Protein AF-A0A1M4XDS1-F1 (afdb_monomer_lite)

Secondary structure (DSSP, 8-state):
---PPP-------------------------------------------S--EEEEEESBBSSTTPBPEEEEETTT--EEEESSBS-EEEEEE-S---HHHHHHHHHHHHHHHHHHHH--SEEEEEEEEEEEETTEEEEEEEEEETTTTEEEEEEEEEE--S-TTT-EEEEEEEES-BSSTT----EEEEGGGTEEEESSSBS-EEEEEEHHHHSPPP-

Sequence (219 aa):
MKKFNLYSTLILIVFSVITLSCSKENTEDLNETQNIKTESKNYIPPTISDADIEIGCEGGCDEEGKACILIISTTTQIGECRCAGSCSFYMRQMGKSNYKEIKEEALEDFTYLIRKEYGLDEVGVRKIVFKEENDTEAAFFEFYLPDVKQVQTMLWLKTNSQNKSLGGKKIYSCAGSCDDESKTCRERFYMREGRVECTCEGSCSLTVYEEEEITPPRP

Organism: NCBI:txid1155689

Structure (mmCIF, N/CA/C/O backbone):
data_AF-A0A1M4XDS1-F1
#
_entry.id   AF-A0A1M4XDS1-F1
#
loop_
_atom_site.group_PDB
_atom_site.id
_atom_site.type_symbol
_atom_site.label_atom_id
_atom_site.label_alt_id
_atom_site.label_comp_id
_atom_site.label_asym_id
_atom_site.label_entity_id
_atom_site.label_seq_id
_atom_site.pdbx_PDB_ins_code
_atom_site.Cartn_x
_atom_site.Cartn_y
_atom_site.Cartn_z
_atom_site.occupancy
_atom_site.B_iso_or_equiv
_atom_site.auth_seq_id
_atom_site.auth_comp_id
_atom_site.auth_asym_id
_atom_site.auth_atom_id
_atom_site.pdbx_PDB_model_num
ATOM 1 N N . MET A 1 1 ? 20.906 -66.041 -40.896 1.00 45.59 1 MET A N 1
ATOM 2 C CA . MET A 1 1 ? 20.534 -64.723 -41.467 1.00 45.59 1 MET A CA 1
ATOM 3 C C . MET A 1 1 ? 21.226 -63.635 -40.642 1.00 45.59 1 MET A C 1
ATOM 5 O O . MET A 1 1 ? 21.378 -63.867 -39.454 1.00 45.59 1 MET A O 1
ATOM 9 N N . LYS A 1 2 ? 21.728 -62.485 -41.126 1.00 39.97 2 LYS A N 1
ATOM 10 C CA . LYS A 1 2 ? 21.926 -61.935 -42.493 1.00 39.97 2 LYS A CA 1
ATOM 11 C C . LYS A 1 2 ? 20.670 -61.954 -43.394 1.00 39.97 2 LYS A C 1
ATOM 13 O O . LYS A 1 2 ? 20.282 -63.037 -43.806 1.00 39.97 2 LYS A O 1
ATOM 18 N N . LYS A 1 3 ? 20.025 -60.832 -43.749 1.00 43.41 3 LYS A N 1
ATOM 19 C CA . LYS A 1 3 ? 20.370 -59.397 -43.589 1.00 43.41 3 LYS A CA 1
ATOM 20 C C . LYS A 1 3 ? 19.134 -58.573 -43.175 1.00 43.41 3 LYS A C 1
ATOM 22 O O . LYS A 1 3 ? 18.035 -58.895 -43.609 1.00 43.41 3 LYS A O 1
ATOM 27 N N . PHE A 1 4 ? 19.334 -57.499 -42.406 1.00 44.16 4 PHE A N 1
ATOM 28 C CA . PHE A 1 4 ? 18.357 -56.407 -42.280 1.00 44.16 4 PHE A CA 1
ATOM 29 C C . PHE A 1 4 ? 18.422 -55.526 -43.537 1.00 44.16 4 PHE A C 1
ATOM 31 O O . PHE A 1 4 ? 19.522 -55.169 -43.959 1.00 44.16 4 PHE A O 1
ATOM 38 N N . ASN A 1 5 ? 17.272 -55.153 -44.103 1.00 47.34 5 ASN A N 1
ATOM 39 C CA . ASN A 1 5 ? 17.188 -54.136 -45.154 1.00 47.34 5 ASN A CA 1
ATOM 40 C C . ASN A 1 5 ? 16.744 -52.801 -44.546 1.00 47.34 5 ASN A C 1
ATOM 42 O O . ASN A 1 5 ? 15.624 -52.692 -44.052 1.00 47.34 5 ASN A O 1
ATOM 46 N N . LEU A 1 6 ? 17.610 -51.789 -44.627 1.00 46.50 6 LEU A N 1
ATOM 47 C CA . LEU A 1 6 ? 17.211 -50.390 -44.493 1.00 46.50 6 LEU A CA 1
ATOM 48 C C . LEU A 1 6 ? 16.543 -49.925 -45.795 1.00 46.50 6 LEU A C 1
ATOM 50 O O . LEU A 1 6 ? 17.156 -49.991 -46.855 1.00 46.50 6 LEU A O 1
ATOM 54 N N . TYR A 1 7 ? 15.348 -49.358 -45.671 1.00 50.53 7 TYR A N 1
ATOM 55 C CA . TYR A 1 7 ? 14.841 -48.274 -46.516 1.00 50.53 7 TYR A CA 1
ATOM 56 C C . TYR A 1 7 ? 14.344 -47.224 -45.506 1.00 50.53 7 TYR A C 1
ATOM 58 O O . TYR A 1 7 ? 13.470 -47.533 -44.707 1.00 50.53 7 TYR A O 1
ATOM 66 N N . SER A 1 8 ? 14.974 -46.064 -45.305 1.00 47.00 8 SER A N 1
ATOM 67 C CA . SER A 1 8 ? 15.414 -45.058 -46.281 1.00 47.00 8 SER A CA 1
ATOM 68 C C . SER A 1 8 ? 14.266 -44.540 -47.147 1.00 47.00 8 SER A C 1
ATOM 70 O O . SER A 1 8 ? 14.242 -44.781 -48.351 1.00 47.00 8 SER A O 1
ATOM 72 N N . THR A 1 9 ? 13.372 -43.763 -46.528 1.00 56.19 9 THR A N 1
ATOM 73 C CA . THR A 1 9 ? 12.537 -42.793 -47.247 1.00 56.19 9 THR A CA 1
ATOM 74 C C . THR A 1 9 ? 12.642 -41.436 -46.561 1.00 56.19 9 THR A C 1
ATOM 76 O O . THR A 1 9 ? 12.001 -41.159 -45.552 1.00 56.19 9 THR A O 1
ATOM 79 N N . LEU A 1 10 ? 13.513 -40.612 -47.132 1.00 47.94 10 LEU A N 1
ATOM 80 C CA . LEU A 1 10 ? 13.648 -39.185 -46.884 1.00 47.94 10 LEU A CA 1
ATOM 81 C C . LEU A 1 10 ? 12.338 -38.479 -47.289 1.00 47.94 10 LEU A C 1
ATOM 83 O O . LEU A 1 10 ? 11.919 -38.627 -48.435 1.00 47.94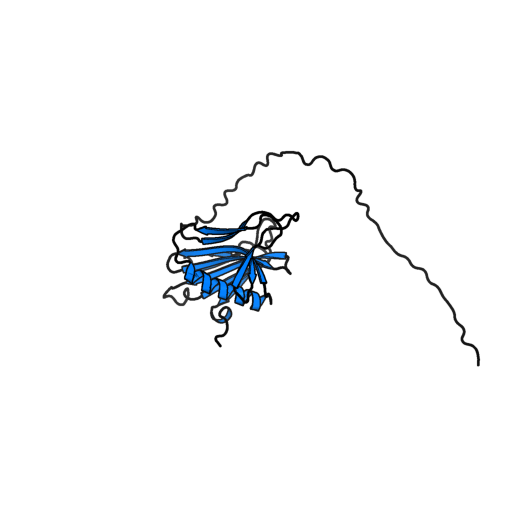 10 LEU A O 1
ATOM 87 N N . ILE A 1 11 ? 11.710 -37.697 -46.405 1.00 44.91 11 ILE A N 1
ATOM 88 C CA . ILE A 1 11 ? 10.654 -36.744 -46.793 1.00 44.91 11 ILE A CA 1
ATOM 89 C C . ILE A 1 11 ? 11.033 -35.355 -46.282 1.00 44.91 11 ILE A C 1
ATOM 91 O O . ILE A 1 11 ? 11.506 -35.196 -45.157 1.00 44.91 11 ILE A O 1
ATOM 95 N N . LEU A 1 12 ? 10.905 -34.376 -47.178 1.00 43.44 12 LEU A N 1
ATOM 96 C CA . LEU A 1 12 ? 11.471 -33.044 -47.031 1.00 43.44 12 LEU A CA 1
ATOM 97 C C . LEU A 1 12 ? 10.732 -32.159 -46.024 1.00 43.44 12 LEU A C 1
ATOM 99 O O . LEU A 1 12 ? 9.515 -32.196 -45.865 1.00 43.44 12 LEU A O 1
ATOM 103 N N . ILE A 1 13 ? 11.539 -31.273 -45.452 1.00 47.28 13 ILE A N 1
ATOM 104 C CA . ILE A 1 13 ? 11.179 -30.033 -44.774 1.00 47.28 13 ILE A CA 1
ATOM 105 C C . ILE A 1 13 ? 10.293 -29.146 -45.666 1.00 47.28 13 ILE A C 1
ATOM 107 O O . ILE A 1 13 ? 10.634 -28.908 -46.824 1.00 47.28 13 ILE A O 1
ATOM 111 N N . VAL A 1 14 ? 9.269 -28.522 -45.075 1.00 40.50 14 VAL A N 1
ATOM 112 C CA . VAL A 1 14 ? 8.772 -27.208 -45.516 1.00 40.50 14 VAL A CA 1
ATOM 113 C C . VAL A 1 14 ? 8.687 -26.288 -44.298 1.00 40.50 14 VAL A C 1
ATOM 115 O O . VAL A 1 14 ? 7.746 -26.357 -43.513 1.00 40.50 14 VAL A O 1
ATOM 118 N N . PHE A 1 15 ? 9.688 -25.419 -44.139 1.00 39.97 15 PHE A N 1
ATOM 119 C CA . PHE A 1 15 ? 9.593 -24.248 -43.268 1.00 39.97 15 PHE A CA 1
ATOM 120 C C . PHE A 1 15 ? 8.765 -23.182 -43.993 1.00 39.97 15 PHE A C 1
ATOM 122 O O . PHE A 1 15 ? 9.215 -22.641 -45.001 1.00 39.97 15 PHE A O 1
ATOM 129 N N . SER A 1 16 ? 7.595 -22.828 -43.465 1.00 40.81 16 SER A N 1
ATOM 130 C CA . SER A 1 16 ? 6.882 -21.611 -43.862 1.00 40.81 16 SER A CA 1
ATOM 131 C C . SER A 1 16 ? 7.247 -20.466 -42.915 1.00 40.81 16 SER A C 1
ATOM 133 O O . SER A 1 16 ? 6.486 -20.119 -42.013 1.00 40.81 16 SER A O 1
ATOM 135 N N . VAL A 1 17 ? 8.431 -19.883 -43.116 1.00 41.81 17 VAL A N 1
ATOM 136 C CA . VAL A 1 17 ? 8.756 -18.569 -42.550 1.00 41.81 17 VAL A CA 1
ATOM 137 C C . VAL A 1 17 ? 8.136 -17.520 -43.469 1.00 41.81 17 VAL A C 1
ATOM 139 O O . VAL A 1 17 ? 8.603 -17.341 -44.591 1.00 41.81 17 VAL A O 1
ATOM 142 N N . ILE A 1 18 ? 7.100 -16.818 -43.008 1.00 50.16 18 ILE A N 1
ATOM 143 C CA . ILE A 1 18 ? 6.665 -15.571 -43.647 1.00 50.16 18 ILE A CA 1
ATOM 144 C C . ILE A 1 18 ? 7.257 -14.420 -42.843 1.00 50.16 18 ILE A C 1
ATOM 146 O O . ILE A 1 18 ? 6.744 -14.023 -41.800 1.00 50.16 18 ILE A O 1
ATOM 150 N N . THR A 1 19 ? 8.369 -13.896 -43.347 1.00 43.47 19 THR A N 1
ATOM 151 C CA . THR A 1 19 ? 8.921 -12.612 -42.925 1.00 43.47 19 THR A CA 1
ATOM 152 C C . THR A 1 19 ? 8.012 -11.492 -43.423 1.00 43.47 19 THR A C 1
ATOM 154 O O . THR A 1 19 ? 8.023 -11.178 -44.616 1.00 43.47 19 THR A O 1
ATOM 157 N N . LEU A 1 20 ? 7.261 -10.850 -42.529 1.00 44.31 20 LEU A N 1
ATOM 158 C CA . LEU A 1 20 ? 6.739 -9.514 -42.803 1.00 44.31 20 LEU A CA 1
ATOM 159 C C . LEU A 1 20 ? 7.817 -8.497 -42.427 1.00 44.31 20 LEU A C 1
ATOM 161 O O . LEU A 1 20 ? 8.164 -8.321 -41.263 1.00 44.31 20 LEU A O 1
ATOM 165 N N . SER A 1 21 ? 8.396 -7.897 -43.464 1.00 37.84 21 SER A N 1
ATOM 166 C CA . SER A 1 21 ? 9.432 -6.879 -43.353 1.00 37.84 21 SER A CA 1
ATOM 167 C C . SER A 1 21 ? 8.826 -5.564 -42.865 1.00 37.84 21 SER A C 1
ATOM 169 O O . SER A 1 21 ? 8.053 -4.944 -43.594 1.00 37.84 21 SER A O 1
ATOM 171 N N . CYS A 1 22 ? 9.218 -5.110 -41.674 1.00 39.34 22 CYS A N 1
ATOM 172 C CA . CYS A 1 22 ? 9.196 -3.685 -41.358 1.00 39.34 22 CYS A CA 1
ATOM 173 C C . CYS A 1 22 ? 10.591 -3.123 -41.634 1.00 39.34 22 CYS A C 1
ATOM 175 O O . CYS A 1 22 ? 11.552 -3.434 -40.930 1.00 39.34 22 CYS A O 1
ATOM 177 N N . SER A 1 23 ? 10.680 -2.329 -42.702 1.00 41.34 23 SER A N 1
ATOM 178 C CA . SER A 1 23 ? 11.901 -1.642 -43.119 1.00 41.34 23 SER A CA 1
ATOM 179 C C . SER A 1 23 ? 12.421 -0.718 -42.017 1.00 41.34 23 SER A C 1
ATOM 181 O O . SER A 1 23 ? 11.636 -0.052 -41.342 1.00 41.34 23 SER A O 1
ATOM 183 N N . LYS A 1 24 ? 13.745 -0.640 -41.875 1.00 42.66 24 LYS A N 1
ATOM 184 C CA . LYS A 1 24 ? 14.427 0.273 -40.956 1.00 42.66 24 LYS A CA 1
ATOM 185 C C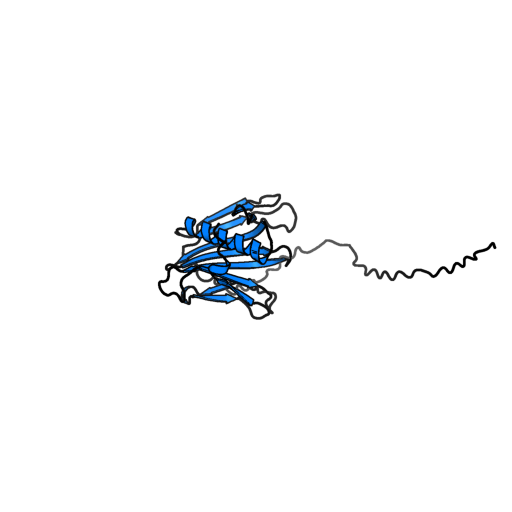 . LYS A 1 24 ? 15.220 1.304 -41.758 1.00 42.66 24 LYS A C 1
ATOM 187 O O . LYS A 1 24 ? 16.301 0.970 -42.216 1.00 42.66 24 LYS A O 1
ATOM 192 N N . GLU A 1 25 ? 14.651 2.502 -41.901 1.00 36.03 25 GLU A N 1
ATOM 193 C CA . GLU A 1 25 ? 15.255 3.824 -42.204 1.00 36.03 25 GLU A CA 1
ATOM 194 C C . GLU A 1 25 ? 14.065 4.768 -42.503 1.00 36.03 25 GLU A C 1
ATOM 196 O O . GLU A 1 25 ? 13.219 4.426 -43.322 1.00 36.03 25 GLU A O 1
ATOM 201 N N . ASN A 1 26 ? 13.835 5.901 -41.835 1.00 30.92 26 ASN A N 1
ATOM 202 C CA . ASN A 1 26 ? 14.769 6.874 -41.274 1.00 30.92 26 ASN A CA 1
ATOM 203 C C . ASN A 1 26 ? 14.276 7.480 -39.952 1.00 30.92 26 ASN A C 1
ATOM 205 O O . ASN A 1 26 ? 13.076 7.602 -39.712 1.00 30.92 26 ASN A O 1
ATOM 209 N N . THR A 1 27 ? 15.234 7.923 -39.141 1.00 47.50 27 THR A N 1
ATOM 210 C CA . THR A 1 27 ? 15.002 8.763 -37.963 1.00 47.50 27 THR A CA 1
ATOM 211 C C . THR A 1 27 ? 15.049 10.230 -38.381 1.00 47.50 27 THR A C 1
ATOM 213 O O . THR A 1 27 ? 16.138 10.781 -38.491 1.00 47.50 27 THR A O 1
ATOM 216 N N . GLU A 1 28 ? 13.898 10.865 -38.586 1.00 39.03 28 GLU A N 1
ATOM 217 C CA . GLU A 1 28 ? 13.765 12.329 -38.589 1.00 39.03 28 GLU A CA 1
ATOM 218 C C . GLU A 1 28 ? 12.308 12.721 -38.267 1.00 39.03 28 GLU A C 1
ATOM 220 O O . GLU A 1 28 ? 11.379 11.964 -38.540 1.00 39.03 28 GLU A O 1
ATOM 225 N N . ASP A 1 29 ? 12.143 13.880 -37.628 1.00 38.66 29 ASP A N 1
ATOM 226 C CA . ASP A 1 29 ? 10.881 14.568 -37.314 1.00 38.66 29 ASP A CA 1
ATOM 227 C C . ASP A 1 29 ? 9.832 13.875 -36.415 1.00 38.66 29 ASP A C 1
ATOM 229 O O . ASP A 1 29 ? 8.707 13.574 -36.808 1.00 38.66 29 ASP A O 1
ATOM 233 N N . LEU A 1 30 ? 10.136 13.847 -35.110 1.00 36.56 30 LEU A N 1
ATOM 234 C CA . LEU A 1 30 ? 9.149 14.205 -34.074 1.00 36.56 30 LEU A CA 1
ATOM 235 C C . LEU A 1 30 ? 9.641 15.407 -33.253 1.00 36.56 30 LEU A C 1
ATOM 237 O O . LEU A 1 30 ? 9.718 15.384 -32.027 1.00 36.56 30 LEU A O 1
ATOM 241 N N . ASN A 1 31 ? 9.968 16.484 -33.968 1.00 44.72 31 ASN A N 1
ATOM 242 C CA . ASN A 1 31 ? 10.170 17.811 -33.396 1.00 44.72 31 ASN A CA 1
ATOM 243 C C . ASN A 1 31 ? 9.025 18.744 -33.825 1.00 44.72 31 ASN A C 1
ATOM 245 O O . ASN A 1 31 ? 9.253 19.816 -34.381 1.00 44.72 31 ASN A O 1
ATOM 249 N N . GLU A 1 32 ? 7.779 18.320 -33.589 1.00 27.47 32 GLU A N 1
ATOM 250 C CA . GLU A 1 32 ? 6.623 19.210 -33.680 1.00 27.47 32 GLU A CA 1
ATOM 251 C C . GLU A 1 32 ? 6.073 19.479 -32.278 1.00 27.47 32 GLU A C 1
ATOM 253 O O . GLU A 1 32 ? 5.403 18.647 -31.665 1.00 27.47 32 GLU A O 1
ATOM 258 N N . THR A 1 33 ? 6.345 20.687 -31.783 1.00 41.75 33 THR A N 1
ATOM 259 C CA . THR A 1 33 ? 5.706 21.265 -30.598 1.00 41.75 33 THR A CA 1
ATOM 260 C C . THR A 1 33 ? 4.232 21.534 -30.898 1.00 41.75 33 THR A C 1
ATOM 262 O O . THR A 1 33 ? 3.804 22.682 -31.060 1.00 41.75 33 THR A O 1
ATOM 265 N N . GLN A 1 34 ? 3.426 20.476 -30.978 1.00 26.08 34 GLN A N 1
ATOM 266 C CA . GLN A 1 34 ? 1.984 20.636 -30.970 1.00 26.08 34 GLN A CA 1
ATOM 267 C C . GLN A 1 34 ? 1.589 21.202 -29.610 1.00 26.08 34 GLN A C 1
ATOM 269 O O . GLN A 1 34 ? 1.748 20.568 -28.566 1.00 26.08 34 GLN A O 1
ATOM 274 N N . ASN A 1 35 ? 1.061 22.427 -29.637 1.00 36.06 35 ASN A N 1
ATOM 275 C CA . ASN A 1 35 ? 0.323 23.000 -28.524 1.00 36.06 35 ASN A CA 1
ATOM 276 C C . ASN A 1 35 ? -0.938 22.156 -28.319 1.00 36.06 35 ASN A C 1
ATOM 278 O O . ASN A 1 35 ? -2.020 22.508 -28.797 1.00 36.06 35 ASN A O 1
ATOM 282 N N . ILE A 1 36 ? -0.797 21.040 -27.602 1.00 27.59 36 ILE A N 1
ATOM 283 C CA . ILE A 1 36 ? -1.929 20.337 -27.022 1.00 27.59 36 ILE A CA 1
ATOM 284 C C . ILE A 1 36 ? -2.595 21.360 -26.108 1.00 27.59 36 ILE A C 1
ATOM 286 O O . ILE A 1 36 ? -2.090 21.693 -25.035 1.00 27.59 36 ILE A O 1
ATOM 290 N N . LYS A 1 37 ? -3.740 21.883 -26.556 1.00 27.03 37 LYS A N 1
ATOM 291 C CA . LYS A 1 37 ? -4.716 22.477 -25.653 1.00 27.03 37 LYS A CA 1
ATOM 292 C C . LYS A 1 37 ? -5.163 21.359 -24.728 1.00 27.03 37 LYS A C 1
ATOM 294 O O . LYS A 1 37 ? -6.123 20.650 -25.017 1.00 27.03 37 LYS A O 1
ATOM 299 N N . THR A 1 38 ? -4.450 21.211 -23.621 1.00 27.45 38 THR A N 1
ATOM 300 C CA . THR A 1 38 ? -4.923 20.452 -22.479 1.00 27.45 38 THR A CA 1
ATOM 301 C C . THR A 1 38 ? -6.178 21.164 -22.007 1.00 27.45 38 THR A C 1
ATOM 303 O O . THR A 1 38 ? -6.108 22.154 -21.276 1.00 27.45 38 THR A O 1
ATOM 306 N N . GLU A 1 39 ? -7.343 20.689 -22.449 1.00 24.70 39 GLU A N 1
ATOM 307 C CA . GLU A 1 39 ? -8.572 20.948 -21.719 1.00 24.70 39 GLU A CA 1
ATOM 308 C C . GLU A 1 39 ? -8.402 20.292 -20.355 1.00 24.70 39 GLU A C 1
ATOM 310 O O . GLU A 1 39 ? -8.675 19.108 -20.156 1.00 24.70 39 GLU A O 1
ATOM 315 N N . SER A 1 40 ? -7.904 21.098 -19.417 1.00 28.86 40 SER A N 1
ATOM 316 C CA . SER A 1 40 ? -7.970 20.846 -17.990 1.00 28.86 40 SER A CA 1
ATOM 317 C C . SER A 1 40 ? -9.442 20.760 -17.605 1.00 28.86 40 SER A C 1
ATOM 319 O O . SER A 1 40 ? -10.031 21.703 -17.073 1.00 28.86 40 SER A O 1
ATOM 321 N N . LYS A 1 41 ? -10.052 19.595 -17.850 1.00 25.02 41 LYS A N 1
ATOM 322 C CA . LYS A 1 41 ? -11.105 19.108 -16.972 1.00 25.02 41 LYS A CA 1
ATOM 323 C C . LYS A 1 41 ? -10.463 19.073 -15.603 1.00 25.02 41 LYS A C 1
ATOM 325 O O . LYS A 1 41 ? -9.598 18.238 -15.357 1.00 25.02 41 LYS A O 1
ATOM 330 N N . ASN A 1 42 ? -10.840 20.041 -14.774 1.00 26.73 42 ASN A N 1
ATOM 331 C CA . ASN A 1 42 ? -10.311 20.204 -13.434 1.00 26.73 42 ASN A CA 1
ATOM 332 C C . ASN A 1 42 ? -10.550 18.906 -12.663 1.00 26.73 42 ASN A C 1
ATOM 334 O O . ASN A 1 42 ? -11.628 18.695 -12.105 1.00 26.73 42 ASN A O 1
ATOM 338 N N . TYR A 1 43 ? -9.538 18.040 -12.638 1.00 29.81 43 TYR A N 1
ATOM 339 C CA . TYR A 1 43 ? -9.414 17.040 -11.604 1.00 29.81 43 TYR A CA 1
ATOM 340 C C . TYR A 1 43 ? -9.198 17.841 -10.332 1.00 29.81 43 TYR A C 1
ATOM 342 O O . TYR A 1 43 ? -8.107 18.337 -10.069 1.00 29.81 43 TYR A O 1
ATOM 350 N N . ILE A 1 44 ? -10.290 18.059 -9.608 1.00 22.86 44 ILE A N 1
ATOM 351 C CA . ILE A 1 44 ? -10.244 18.495 -8.226 1.00 22.86 44 ILE A CA 1
ATOM 352 C C . ILE A 1 44 ? -9.862 17.217 -7.473 1.00 22.86 44 ILE A C 1
ATOM 354 O O . ILE A 1 44 ? -10.747 16.375 -7.282 1.00 22.86 44 ILE A O 1
ATOM 358 N N . PRO A 1 45 ? -8.582 16.998 -7.090 1.00 33.88 45 PRO A N 1
ATOM 359 C CA . PRO A 1 45 ? -8.303 15.981 -6.088 1.00 33.88 45 PRO A CA 1
ATOM 360 C C . PRO A 1 45 ? -9.193 16.308 -4.881 1.00 33.88 45 PRO A C 1
ATOM 362 O O . PRO A 1 45 ? -9.339 17.495 -4.568 1.00 33.88 45 PRO A O 1
ATOM 365 N N . PRO A 1 46 ? -9.826 15.312 -4.234 1.00 31.12 46 PRO A N 1
ATOM 366 C CA . PRO A 1 46 ? -10.683 15.571 -3.080 1.00 31.12 46 PRO A CA 1
ATOM 367 C C . PRO A 1 46 ? -9.899 16.431 -2.093 1.00 31.12 46 PRO A C 1
ATOM 369 O O . PRO A 1 46 ? -8.796 16.040 -1.723 1.00 31.12 46 PRO A O 1
ATOM 372 N N . THR A 1 47 ? -10.417 17.621 -1.768 1.00 30.41 47 THR A N 1
ATOM 373 C CA . THR A 1 47 ? -9.644 18.701 -1.141 1.00 30.41 47 THR A CA 1
ATOM 374 C C . THR A 1 47 ? -8.948 18.192 0.117 1.00 30.41 47 THR A C 1
ATOM 376 O O . THR A 1 47 ? -9.597 17.964 1.137 1.00 30.41 47 THR A O 1
ATOM 379 N N . ILE A 1 48 ? -7.638 17.953 0.016 1.00 36.25 48 ILE A N 1
ATOM 380 C CA . ILE A 1 48 ? -6.874 17.269 1.057 1.00 36.25 48 ILE A CA 1
ATOM 381 C C . ILE A 1 48 ? -6.658 18.247 2.209 1.00 36.25 48 ILE A C 1
ATOM 383 O O . ILE A 1 48 ? -5.941 19.232 2.065 1.00 36.25 48 ILE A O 1
ATOM 387 N N . SER A 1 49 ? -7.306 17.968 3.337 1.00 35.22 49 SER A N 1
ATOM 388 C CA . SER A 1 49 ? -7.225 18.762 4.560 1.00 35.22 49 SER A CA 1
ATOM 389 C C . SER A 1 49 ? -5.980 18.391 5.380 1.00 35.22 49 SER A C 1
ATOM 391 O O . SER A 1 49 ? -6.035 17.469 6.184 1.00 35.22 49 SER A O 1
ATOM 393 N N . ASP A 1 50 ? -4.876 19.114 5.181 1.00 43.69 50 ASP A N 1
ATOM 394 C CA . ASP A 1 50 ? -3.813 19.439 6.160 1.00 43.69 50 ASP A CA 1
ATOM 395 C C . ASP A 1 50 ? -3.368 18.383 7.222 1.00 43.69 50 ASP A C 1
ATOM 397 O O . ASP A 1 50 ? -3.058 18.753 8.360 1.00 43.69 50 ASP A O 1
ATOM 401 N N . ALA A 1 51 ? -3.251 17.085 6.891 1.00 51.84 51 ALA A N 1
ATOM 402 C CA . ALA A 1 51 ? -2.810 16.045 7.852 1.00 51.84 51 ALA A CA 1
ATOM 403 C C . ALA A 1 51 ? -1.852 14.953 7.309 1.00 51.84 51 ALA A C 1
ATOM 405 O O . ALA A 1 51 ? -1.505 14.016 8.032 1.00 51.84 51 ALA A O 1
ATOM 406 N N . ASP A 1 52 ? -1.389 15.050 6.061 1.00 72.81 52 ASP A N 1
ATOM 407 C CA . ASP A 1 52 ? -0.756 13.911 5.378 1.00 72.81 52 ASP A CA 1
ATOM 408 C C . ASP A 1 52 ? 0.771 13.790 5.587 1.00 72.81 52 ASP A C 1
ATOM 410 O O . ASP A 1 52 ? 1.494 14.793 5.618 1.00 72.81 52 ASP A O 1
ATOM 414 N N . ILE A 1 53 ? 1.287 12.553 5.588 1.00 81.69 53 ILE A N 1
ATOM 415 C CA . ILE A 1 53 ? 2.698 12.253 5.270 1.00 81.69 53 ILE A CA 1
ATOM 416 C C . ILE A 1 53 ? 2.771 11.380 4.019 1.00 81.69 53 ILE A C 1
ATOM 418 O O . ILE A 1 53 ? 2.157 10.317 3.953 1.00 81.69 53 ILE A O 1
ATOM 422 N N . GLU A 1 54 ? 3.554 11.826 3.040 1.00 88.56 54 GLU A N 1
ATOM 423 C CA . GLU A 1 54 ? 3.797 11.139 1.773 1.00 88.56 54 GLU A CA 1
ATOM 424 C C . GLU A 1 54 ? 5.233 10.599 1.718 1.00 88.56 54 GLU A C 1
ATOM 426 O O . GLU A 1 54 ? 6.188 11.320 2.020 1.00 88.56 54 GLU A O 1
ATOM 431 N N . ILE A 1 55 ? 5.384 9.335 1.319 1.00 87.06 55 ILE A N 1
ATOM 432 C CA . ILE A 1 55 ? 6.667 8.628 1.226 1.00 87.06 55 ILE A CA 1
ATOM 433 C C . ILE A 1 55 ? 6.788 7.968 -0.145 1.00 87.06 55 ILE A C 1
ATOM 435 O O . ILE A 1 55 ? 5.833 7.366 -0.644 1.00 87.06 55 ILE A O 1
ATOM 439 N N . GLY A 1 56 ? 7.983 8.026 -0.722 1.00 90.06 56 GLY A N 1
ATOM 440 C CA . GLY A 1 56 ? 8.319 7.304 -1.940 1.00 90.06 56 GLY A CA 1
ATOM 441 C C . GLY A 1 56 ? 9.767 7.538 -2.346 1.00 90.06 56 GLY A C 1
ATOM 442 O O . GLY A 1 56 ? 10.607 7.932 -1.532 1.00 90.06 56 GLY A O 1
ATOM 443 N N . CYS A 1 57 ? 10.039 7.317 -3.628 1.00 90.62 57 CYS A N 1
ATOM 444 C CA . CYS A 1 57 ? 11.320 7.638 -4.238 1.00 90.62 57 CYS A CA 1
ATOM 445 C C . CYS A 1 57 ? 11.131 8.599 -5.417 1.00 90.62 57 CYS A C 1
ATOM 447 O O . CYS A 1 57 ? 10.126 8.530 -6.128 1.00 90.62 57 CYS A O 1
ATOM 449 N N . GLU A 1 58 ? 12.076 9.515 -5.603 1.00 89.25 58 GLU A N 1
ATOM 450 C CA . GLU A 1 58 ? 12.083 10.511 -6.676 1.00 89.25 58 GLU A CA 1
ATOM 451 C C . GLU A 1 58 ? 13.433 10.538 -7.404 1.00 89.25 58 GLU A C 1
ATOM 453 O O . GLU A 1 58 ? 14.402 9.910 -6.981 1.00 89.25 58 GLU A O 1
ATOM 458 N N . GLY A 1 59 ? 13.478 11.229 -8.543 1.00 86.25 59 GLY A N 1
ATOM 459 C CA . GLY A 1 59 ? 14.605 11.186 -9.474 1.00 86.25 59 GLY A CA 1
ATOM 460 C C . GLY A 1 59 ? 14.372 10.219 -10.637 1.00 86.25 59 GLY A C 1
ATOM 461 O O . GLY A 1 59 ? 13.268 9.710 -10.842 1.00 86.25 59 GLY A O 1
ATOM 462 N N . GLY A 1 60 ? 15.417 10.006 -11.431 1.00 80.19 60 GLY A N 1
ATOM 463 C CA . GLY A 1 60 ? 15.402 9.138 -12.609 1.00 80.19 60 GLY A CA 1
ATOM 464 C C . GLY A 1 60 ? 16.479 8.062 -12.555 1.00 80.19 60 GLY A C 1
ATOM 465 O O . GLY A 1 60 ? 17.516 8.242 -11.909 1.00 80.19 60 GLY A O 1
ATOM 466 N N . CYS A 1 61 ? 16.227 6.964 -13.261 1.00 82.69 61 CYS A N 1
ATOM 467 C CA . CYS A 1 61 ? 17.196 5.900 -13.482 1.00 82.69 61 CYS A CA 1
ATOM 468 C C . CYS A 1 61 ? 18.000 6.164 -14.765 1.00 82.69 61 CYS A C 1
ATOM 470 O O . CYS A 1 61 ? 17.464 6.717 -15.723 1.00 82.69 61 CYS A O 1
ATOM 472 N N . ASP A 1 62 ? 19.258 5.728 -14.802 1.00 81.25 62 ASP A N 1
ATOM 473 C CA . ASP A 1 62 ? 20.141 5.836 -15.976 1.00 81.25 62 ASP A CA 1
ATOM 474 C C . ASP A 1 62 ? 19.707 4.897 -17.119 1.00 81.25 62 ASP A C 1
ATOM 476 O O . ASP A 1 62 ? 20.083 5.079 -18.275 1.00 81.25 62 ASP A O 1
ATOM 480 N N . GLU A 1 63 ? 18.914 3.873 -16.792 1.00 79.38 63 GLU A N 1
ATOM 481 C CA . GLU A 1 63 ? 18.307 2.958 -17.753 1.00 79.38 63 GLU A CA 1
ATOM 482 C C . GLU A 1 63 ? 16.985 3.522 -18.292 1.00 79.38 63 GLU A C 1
ATOM 484 O O . GLU A 1 63 ? 16.044 3.784 -17.537 1.00 79.38 63 GLU A O 1
ATOM 489 N N . GLU A 1 64 ? 16.904 3.653 -19.616 1.00 73.19 64 GLU A N 1
ATOM 490 C CA . GLU A 1 64 ? 15.749 4.207 -20.322 1.00 73.19 64 GLU A CA 1
ATOM 491 C C . GLU A 1 64 ? 14.444 3.472 -19.959 1.00 73.19 64 GLU A C 1
ATOM 493 O O . GLU A 1 64 ? 14.343 2.246 -20.027 1.00 73.19 64 GLU A O 1
ATOM 498 N N . GLY A 1 65 ? 13.431 4.235 -19.538 1.00 67.75 65 GLY A N 1
ATOM 499 C CA . GLY A 1 65 ? 12.117 3.709 -19.159 1.00 67.75 65 GLY A CA 1
ATOM 500 C C . GLY A 1 65 ? 12.017 3.074 -17.764 1.00 67.75 65 GLY A C 1
ATOM 501 O O . GLY A 1 65 ? 10.914 2.680 -17.381 1.00 67.75 65 GLY A O 1
ATOM 502 N N . LYS A 1 66 ? 13.097 2.992 -16.969 1.00 76.94 66 LYS A N 1
ATOM 503 C CA . LYS A 1 66 ? 12.995 2.546 -15.567 1.00 76.94 66 LYS A CA 1
ATOM 504 C C . LYS A 1 66 ? 12.581 3.689 -14.638 1.00 76.94 66 LYS A C 1
ATOM 506 O O . LYS A 1 66 ? 13.151 4.777 -14.664 1.00 76.94 66 LYS A O 1
ATOM 511 N N . ALA A 1 67 ? 11.600 3.414 -13.781 1.00 80.75 67 ALA A N 1
ATOM 512 C CA . ALA A 1 67 ? 11.190 4.309 -12.705 1.00 80.75 67 ALA A CA 1
ATOM 513 C C . ALA A 1 67 ? 11.989 4.029 -11.422 1.00 80.75 67 ALA A C 1
ATOM 515 O O . ALA A 1 67 ? 12.306 2.880 -11.116 1.00 80.75 67 ALA A O 1
ATOM 516 N N . CYS A 1 68 ? 12.259 5.081 -10.652 1.00 87.88 68 CYS A N 1
ATOM 517 C CA . CYS A 1 68 ? 12.811 4.988 -9.305 1.00 87.88 68 CYS A CA 1
ATOM 518 C C . CYS A 1 68 ? 11.700 4.526 -8.338 1.00 87.88 68 CYS A C 1
ATOM 520 O O . CYS A 1 68 ? 10.682 5.205 -8.199 1.00 87.88 68 CYS A O 1
ATOM 522 N N . ILE A 1 69 ? 11.851 3.345 -7.726 1.00 88.88 69 ILE A N 1
ATOM 523 C CA . ILE A 1 69 ? 10.804 2.665 -6.934 1.00 88.88 69 ILE A CA 1
ATOM 524 C C . ILE A 1 69 ? 11.337 2.336 -5.531 1.00 88.88 69 ILE A C 1
ATOM 526 O O . ILE A 1 69 ? 12.496 1.940 -5.384 1.00 88.88 69 ILE A O 1
ATOM 530 N N . LEU A 1 70 ? 10.480 2.467 -4.511 1.00 91.94 70 LEU A N 1
ATOM 531 C CA . LEU A 1 70 ? 10.760 2.047 -3.138 1.00 91.94 70 LEU A CA 1
ATOM 532 C C . LEU A 1 70 ? 10.527 0.540 -3.022 1.00 91.94 70 LEU A C 1
ATOM 534 O O . LEU A 1 70 ? 9.382 0.098 -2.980 1.00 91.94 70 LEU A O 1
ATOM 538 N N . ILE A 1 71 ? 11.584 -0.265 -2.966 1.00 91.38 71 ILE A N 1
ATOM 539 C CA . ILE A 1 71 ? 11.440 -1.696 -2.693 1.00 91.38 71 ILE A CA 1
ATOM 540 C C . ILE A 1 71 ? 11.358 -1.895 -1.185 1.00 91.38 71 ILE A C 1
ATOM 542 O O . ILE A 1 71 ? 12.275 -1.501 -0.469 1.00 91.38 71 ILE A O 1
ATOM 546 N N . ILE A 1 72 ? 10.271 -2.500 -0.711 1.00 92.12 72 ILE A N 1
ATOM 547 C CA . ILE A 1 72 ? 10.058 -2.828 0.702 1.00 92.12 72 ILE A CA 1
ATOM 548 C C . ILE A 1 72 ? 10.176 -4.336 0.878 1.00 92.12 72 ILE A C 1
ATOM 550 O O . ILE A 1 72 ? 9.442 -5.089 0.237 1.00 92.12 72 ILE A O 1
ATOM 554 N N . SER A 1 73 ? 11.063 -4.781 1.771 1.00 90.62 73 SER A N 1
ATOM 555 C CA . SER A 1 73 ? 11.075 -6.178 2.214 1.00 90.62 73 SER A CA 1
ATOM 556 C C . SER A 1 73 ? 9.857 -6.450 3.088 1.00 90.62 73 SER A C 1
ATOM 558 O O . SER A 1 73 ? 9.652 -5.771 4.095 1.00 90.62 73 SER A O 1
ATOM 560 N N . THR A 1 74 ? 9.081 -7.484 2.770 1.00 89.94 74 THR A N 1
ATOM 561 C CA . THR A 1 74 ? 7.918 -7.859 3.587 1.00 89.94 74 THR A CA 1
ATOM 562 C C . THR A 1 74 ? 8.313 -8.482 4.926 1.00 89.94 74 THR A C 1
ATOM 564 O O . THR A 1 74 ? 7.477 -8.651 5.813 1.00 89.94 74 THR A O 1
ATOM 567 N N . THR A 1 75 ? 9.584 -8.865 5.092 1.00 86.12 75 THR A N 1
ATOM 568 C CA . THR A 1 75 ? 10.102 -9.555 6.287 1.00 86.12 75 THR A CA 1
ATOM 569 C C . THR A 1 75 ? 10.724 -8.594 7.285 1.00 86.12 75 THR A C 1
ATOM 571 O O . THR A 1 75 ? 10.497 -8.731 8.482 1.00 86.12 75 THR A O 1
ATOM 574 N N . THR A 1 76 ? 11.504 -7.620 6.814 1.00 85.44 76 THR A N 1
ATOM 575 C CA . THR A 1 76 ? 12.158 -6.634 7.692 1.00 85.44 76 THR A CA 1
ATOM 576 C C . THR A 1 76 ? 11.431 -5.294 7.738 1.00 85.44 76 THR A C 1
ATOM 578 O O . THR A 1 76 ? 11.783 -4.461 8.567 1.00 85.44 76 THR A O 1
ATOM 581 N N . GLN A 1 77 ? 10.464 -5.065 6.838 1.00 84.50 77 GLN A N 1
ATOM 582 C CA . GLN A 1 77 ? 9.774 -3.783 6.625 1.00 84.50 77 GLN A CA 1
ATOM 583 C C . GLN A 1 77 ? 10.726 -2.617 6.277 1.00 84.50 77 GLN A C 1
ATOM 585 O O . GLN A 1 77 ? 10.334 -1.448 6.278 1.00 84.50 77 GLN A O 1
ATOM 590 N N . ILE A 1 78 ? 11.985 -2.923 5.943 1.00 82.44 78 ILE A N 1
ATOM 591 C CA . ILE A 1 78 ? 12.971 -1.947 5.483 1.00 82.44 78 ILE A CA 1
ATOM 592 C C . ILE A 1 78 ? 12.690 -1.648 4.010 1.00 82.44 78 ILE A C 1
ATOM 594 O O . ILE A 1 78 ? 12.561 -2.564 3.194 1.00 82.44 78 ILE A O 1
ATOM 598 N N . GLY A 1 79 ? 12.589 -0.357 3.694 1.00 87.12 79 GLY A N 1
ATOM 599 C CA . GLY A 1 79 ? 12.425 0.152 2.339 1.00 87.12 79 GLY A CA 1
ATOM 600 C C . GLY A 1 79 ? 13.700 0.814 1.822 1.00 87.12 79 GLY A C 1
ATOM 601 O O . GLY A 1 79 ? 14.306 1.613 2.537 1.00 87.12 79 GLY A O 1
ATOM 602 N N . GLU A 1 80 ? 14.076 0.534 0.577 1.00 89.81 80 GLU A N 1
ATOM 603 C CA . GLU A 1 80 ? 15.174 1.208 -0.122 1.00 89.81 80 GLU A CA 1
ATOM 604 C C . GLU A 1 80 ? 14.790 1.586 -1.559 1.00 89.81 80 GLU A C 1
ATOM 606 O O . GLU A 1 80 ? 14.077 0.860 -2.252 1.00 89.81 80 GLU A O 1
ATOM 611 N N . CYS A 1 81 ? 15.257 2.745 -2.021 1.00 90.81 81 CYS A N 1
ATOM 612 C CA . CYS A 1 81 ? 15.029 3.195 -3.391 1.00 90.81 81 CYS A CA 1
ATOM 613 C C . CYS A 1 81 ? 16.002 2.487 -4.337 1.00 90.81 81 CYS A C 1
ATOM 615 O O . CYS A 1 81 ? 17.212 2.689 -4.229 1.00 90.81 81 CYS A O 1
ATOM 617 N N . ARG A 1 82 ? 15.497 1.662 -5.266 1.00 85.88 82 ARG A N 1
ATOM 618 C CA . ARG A 1 82 ? 16.346 0.890 -6.191 1.00 85.88 82 ARG A CA 1
ATOM 619 C C . ARG A 1 82 ? 16.233 1.366 -7.639 1.00 85.88 82 ARG A C 1
ATOM 621 O O . ARG A 1 82 ? 15.264 1.047 -8.319 1.00 85.88 82 ARG A O 1
ATOM 628 N N . CYS A 1 83 ? 17.291 2.005 -8.134 1.00 81.31 83 CYS A N 1
ATOM 629 C CA . CYS A 1 83 ? 17.834 1.817 -9.487 1.00 81.31 83 CYS A CA 1
ATOM 630 C C . CYS A 1 83 ? 19.219 2.483 -9.600 1.00 81.31 83 CYS A C 1
ATOM 632 O O . CYS A 1 83 ? 19.609 3.253 -8.723 1.00 81.31 83 CYS A O 1
ATOM 634 N N . ALA A 1 84 ? 19.968 2.198 -10.670 1.00 64.31 84 ALA A N 1
ATOM 635 C CA . ALA A 1 84 ? 21.141 2.999 -11.022 1.00 64.31 84 ALA A CA 1
ATOM 636 C C . ALA A 1 84 ? 20.679 4.378 -11.521 1.00 64.31 84 ALA A C 1
ATOM 638 O O . ALA A 1 84 ? 19.795 4.433 -12.375 1.00 64.31 84 ALA A O 1
ATOM 639 N N . GLY A 1 85 ? 21.239 5.459 -10.973 1.00 78.38 85 GLY A N 1
ATOM 640 C CA . GLY A 1 85 ? 20.960 6.839 -11.378 1.00 78.38 85 GLY A CA 1
ATOM 641 C C . GLY A 1 85 ? 20.747 7.791 -10.205 1.00 78.38 85 GLY A C 1
ATOM 642 O O . GLY A 1 85 ? 21.278 7.603 -9.113 1.00 78.38 85 GLY A O 1
ATOM 643 N N . SER A 1 86 ? 19.939 8.825 -10.431 1.00 85.94 86 SER A 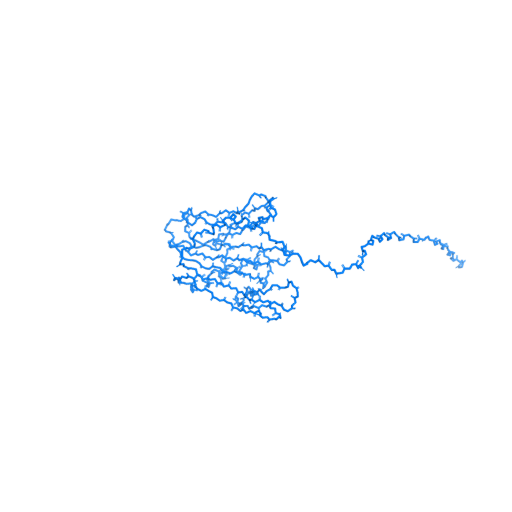N 1
ATOM 644 C CA . SER A 1 86 ? 19.625 9.904 -9.474 1.00 85.94 86 SER A CA 1
ATOM 645 C C . SER A 1 86 ? 18.518 9.556 -8.464 1.00 85.94 86 SER A C 1
ATOM 647 O O . SER A 1 86 ? 17.869 10.445 -7.919 1.00 85.94 86 SER A O 1
ATOM 649 N N . CYS A 1 87 ? 18.278 8.264 -8.239 1.00 90.19 87 CYS A N 1
ATOM 650 C CA . CYS A 1 87 ? 17.164 7.751 -7.449 1.00 90.19 87 CYS A CA 1
ATOM 651 C C . CYS A 1 87 ? 17.368 8.011 -5.947 1.00 90.19 87 CYS A C 1
ATOM 653 O O . CYS A 1 87 ? 18.339 7.540 -5.352 1.00 90.19 87 CYS A O 1
ATOM 655 N N . SER A 1 88 ? 16.457 8.764 -5.329 1.00 88.31 88 SER A N 1
ATOM 656 C CA . SER A 1 88 ? 16.550 9.207 -3.935 1.00 88.31 88 SER A CA 1
ATOM 657 C C . SER A 1 88 ? 15.254 8.962 -3.162 1.00 88.31 88 SER A C 1
ATOM 659 O O . SER A 1 88 ? 14.156 8.962 -3.716 1.00 88.31 88 SER A O 1
ATOM 661 N N . PHE A 1 89 ? 15.382 8.747 -1.853 1.00 89.56 89 PHE A N 1
ATOM 662 C CA . PHE A 1 89 ? 14.245 8.654 -0.937 1.00 89.56 89 PHE A CA 1
ATOM 663 C C . PHE A 1 89 ? 13.720 10.047 -0.592 1.00 89.56 89 PHE A C 1
ATOM 665 O O . PHE A 1 89 ? 14.510 10.929 -0.248 1.00 89.56 89 PHE A O 1
ATOM 672 N N . TYR A 1 90 ? 12.396 10.212 -0.580 1.00 87.38 90 TYR A N 1
ATOM 673 C CA . TYR A 1 90 ? 11.757 11.409 -0.042 1.00 87.38 90 TYR A CA 1
ATOM 674 C C . TYR A 1 90 ? 10.688 11.073 1.000 1.00 87.38 90 TYR A C 1
ATOM 676 O O . TYR A 1 90 ? 9.995 10.056 0.943 1.00 87.38 90 TYR A O 1
ATOM 684 N N . MET A 1 91 ? 10.520 12.007 1.932 1.00 86.12 91 MET A N 1
ATOM 685 C CA . MET A 1 91 ? 9.407 12.059 2.870 1.00 86.12 91 MET A CA 1
ATOM 686 C C . MET A 1 91 ? 8.899 13.500 2.897 1.00 86.12 91 MET A C 1
ATOM 688 O O . MET A 1 91 ? 9.641 14.416 3.253 1.00 86.12 91 MET A O 1
ATOM 692 N N . ARG A 1 92 ? 7.647 13.710 2.494 1.00 87.00 92 ARG A N 1
ATOM 693 C CA . ARG A 1 92 ? 6.999 15.026 2.453 1.00 87.00 92 ARG A CA 1
ATOM 694 C C . ARG A 1 92 ? 5.930 15.078 3.533 1.00 87.00 92 ARG A C 1
ATOM 696 O O . ARG A 1 92 ? 4.945 14.347 3.477 1.00 87.00 92 ARG A O 1
ATOM 703 N N . GLN A 1 93 ? 6.131 15.951 4.514 1.00 81.44 93 GLN A N 1
ATOM 704 C CA . GLN A 1 93 ? 5.124 16.259 5.521 1.00 81.44 93 GLN A CA 1
ATOM 705 C C . GLN A 1 93 ? 4.221 17.378 4.993 1.00 81.44 93 GLN A C 1
ATOM 707 O O . GLN A 1 93 ? 4.703 18.467 4.687 1.00 81.44 93 GLN A O 1
ATOM 712 N N . MET A 1 94 ? 2.922 17.105 4.892 1.00 76.19 94 MET A N 1
ATOM 713 C CA . MET A 1 94 ? 1.903 18.036 4.388 1.00 76.19 94 MET A CA 1
ATOM 714 C C . MET A 1 94 ? 0.916 18.475 5.485 1.00 76.19 94 MET A C 1
ATOM 716 O O . MET A 1 94 ? -0.014 19.224 5.208 1.00 76.19 94 MET A O 1
ATOM 720 N N . GLY A 1 95 ? 1.116 18.044 6.736 1.00 71.69 95 GLY A N 1
ATOM 721 C CA . GLY A 1 95 ? 0.259 18.409 7.864 1.00 71.69 95 GLY A CA 1
ATOM 722 C C . GLY A 1 95 ? 0.824 18.034 9.236 1.00 71.69 95 GLY A C 1
ATOM 723 O O . GLY A 1 95 ? 2.000 17.686 9.379 1.00 71.69 95 GLY A O 1
ATOM 724 N N . LYS A 1 96 ? -0.023 18.116 10.268 1.00 63.78 96 LYS A N 1
ATOM 725 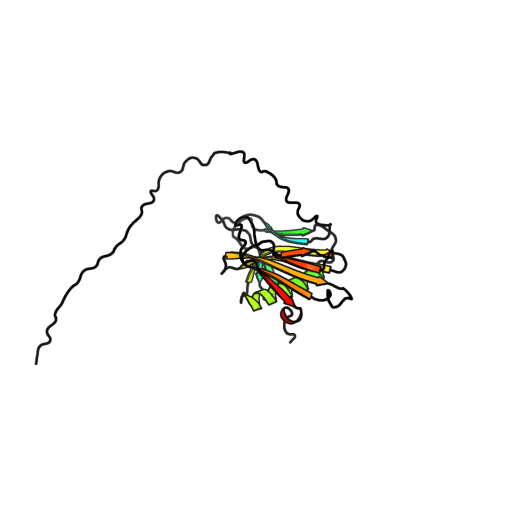C CA . LYS A 1 96 ? 0.294 17.705 11.648 1.00 63.78 96 LYS A CA 1
ATOM 726 C C . LYS A 1 96 ? -0.454 16.411 11.988 1.00 63.78 96 LYS A C 1
ATOM 728 O O . LYS A 1 96 ? -1.625 16.485 12.335 1.00 63.78 96 LYS A O 1
ATOM 733 N N . SER A 1 97 ? 0.218 15.264 11.934 1.00 61.78 97 SER A N 1
ATOM 734 C CA . SER A 1 97 ? -0.349 13.956 12.306 1.00 61.78 97 SER A CA 1
ATOM 735 C C . SER A 1 97 ? 0.578 13.172 13.232 1.00 61.78 97 SER A C 1
ATOM 737 O O . SER A 1 97 ? 1.798 13.373 13.223 1.00 61.78 97 SER A O 1
ATOM 739 N N . ASN A 1 98 ? 0.016 12.256 14.025 1.00 65.12 98 ASN A N 1
ATOM 740 C CA . ASN A 1 98 ? 0.767 11.345 14.892 1.00 65.12 98 ASN A CA 1
ATOM 741 C C . ASN A 1 98 ? 1.249 10.103 14.114 1.00 65.12 98 ASN A C 1
ATOM 743 O O . ASN A 1 98 ? 1.070 8.956 14.516 1.00 65.12 98 ASN A O 1
ATOM 747 N N . TYR A 1 99 ? 1.878 10.341 12.961 1.00 70.62 99 TYR A N 1
ATOM 748 C CA . TYR A 1 99 ? 2.187 9.330 11.945 1.00 70.62 99 TYR A CA 1
ATOM 749 C C . TYR A 1 99 ? 2.979 8.105 12.444 1.00 70.62 99 TYR A C 1
ATOM 751 O O . TYR A 1 99 ? 2.886 7.049 11.823 1.00 70.62 99 TYR A O 1
ATOM 759 N N . LYS A 1 100 ? 3.762 8.205 13.530 1.00 69.38 100 LYS A N 1
ATOM 760 C CA . LYS A 1 100 ? 4.689 7.130 13.931 1.00 69.38 100 LYS A CA 1
ATOM 761 C C . LYS A 1 100 ? 3.974 5.809 14.232 1.00 69.38 100 LYS A C 1
ATOM 763 O O . LYS A 1 100 ? 4.446 4.770 13.783 1.00 69.38 100 LYS A O 1
ATOM 768 N N . GLU A 1 101 ? 2.871 5.854 14.974 1.00 70.69 101 GLU A N 1
ATOM 769 C CA . GLU A 1 101 ? 2.132 4.650 15.386 1.00 70.69 101 GLU A CA 1
ATOM 770 C C . GLU A 1 101 ? 1.346 4.062 14.204 1.00 70.69 101 GLU A C 1
ATOM 772 O O . GLU A 1 101 ? 1.480 2.876 13.911 1.00 70.69 101 GLU A O 1
ATOM 777 N N . ILE A 1 102 ? 0.655 4.921 13.441 1.00 77.38 102 ILE A N 1
ATOM 778 C CA . ILE A 1 102 ? -0.058 4.559 12.202 1.00 77.38 102 ILE A CA 1
ATOM 779 C C . ILE A 1 102 ? 0.881 3.847 11.214 1.00 77.38 102 ILE A C 1
ATOM 781 O O . ILE A 1 102 ? 0.510 2.856 10.589 1.00 77.38 102 ILE A O 1
ATOM 785 N N . LYS A 1 103 ? 2.116 4.345 11.073 1.00 81.56 103 LYS A N 1
ATOM 786 C CA . LYS A 1 103 ? 3.112 3.803 10.144 1.00 81.56 103 LYS A CA 1
ATOM 787 C C . LYS A 1 103 ? 3.499 2.364 10.465 1.00 81.56 103 LYS A C 1
ATOM 789 O O . LYS A 1 103 ? 3.618 1.565 9.542 1.00 81.56 103 LYS A O 1
ATOM 794 N N . GLU A 1 104 ? 3.777 2.069 11.732 1.00 85.50 104 GLU A N 1
ATOM 795 C CA . GLU A 1 104 ? 4.288 0.759 12.149 1.00 85.50 104 GLU A CA 1
ATOM 796 C C . GLU A 1 104 ? 3.216 -0.320 11.930 1.00 85.50 104 GLU A C 1
ATOM 798 O O . GLU A 1 104 ? 3.478 -1.295 11.228 1.00 85.50 104 GLU A O 1
ATOM 803 N N . GLU A 1 105 ? 1.983 -0.089 12.392 1.00 89.12 105 GLU A N 1
ATOM 804 C CA . GLU A 1 105 ? 0.884 -1.053 12.238 1.00 89.12 105 GLU A CA 1
ATOM 805 C C . GLU A 1 105 ? 0.442 -1.227 10.773 1.00 89.12 105 GLU A C 1
ATOM 807 O O . GLU A 1 105 ? 0.345 -2.351 10.280 1.00 89.12 105 GLU A O 1
ATOM 812 N N . ALA A 1 106 ? 0.231 -0.131 10.034 1.00 90.94 106 ALA A N 1
ATOM 813 C CA . ALA A 1 106 ? -0.240 -0.223 8.652 1.00 90.94 106 ALA A CA 1
ATOM 814 C C . ALA A 1 106 ? 0.789 -0.868 7.709 1.00 90.94 106 ALA A C 1
ATOM 816 O O . ALA A 1 106 ? 0.412 -1.529 6.740 1.00 90.94 106 ALA A O 1
ATOM 817 N N . LEU A 1 107 ? 2.090 -0.685 7.973 1.00 91.25 107 LEU A N 1
ATOM 818 C CA . LEU A 1 107 ? 3.152 -1.327 7.198 1.00 91.25 107 LEU A CA 1
ATOM 819 C C . LEU A 1 107 ? 3.283 -2.818 7.540 1.00 91.25 107 LEU A C 1
ATOM 821 O O . LEU A 1 107 ? 3.562 -3.613 6.639 1.00 91.25 107 LEU A O 1
ATOM 825 N N . GLU A 1 108 ? 3.051 -3.212 8.795 1.00 91.56 108 GLU A N 1
ATOM 826 C CA . GLU A 1 108 ? 2.999 -4.620 9.202 1.00 91.56 108 GLU A CA 1
ATOM 827 C C . GLU A 1 108 ? 1.857 -5.362 8.503 1.00 91.56 108 GLU A C 1
ATOM 829 O O . GLU A 1 108 ? 2.120 -6.342 7.803 1.00 91.56 108 GLU A O 1
ATOM 834 N N . ASP A 1 109 ? 0.624 -4.855 8.585 1.00 93.38 109 ASP A N 1
ATOM 835 C CA . ASP A 1 109 ? -0.527 -5.509 7.948 1.00 93.38 109 ASP A CA 1
ATOM 836 C C . ASP A 1 109 ? -0.389 -5.542 6.413 1.00 93.38 109 ASP A C 1
ATOM 838 O O . ASP A 1 109 ? -0.666 -6.566 5.785 1.00 93.38 109 ASP A O 1
ATOM 842 N N . PHE A 1 110 ? 0.093 -4.453 5.790 1.00 93.75 110 PHE A N 1
ATOM 843 C CA . PHE A 1 110 ? 0.368 -4.412 4.347 1.00 93.75 110 PHE A CA 1
ATOM 844 C C . PHE A 1 110 ? 1.402 -5.468 3.941 1.00 93.75 110 PHE A C 1
ATOM 846 O O . PHE A 1 110 ? 1.168 -6.247 3.018 1.00 93.75 110 PHE A O 1
ATOM 853 N N . THR A 1 111 ? 2.546 -5.529 4.628 1.00 94.06 111 THR A N 1
ATOM 854 C CA . THR A 1 111 ? 3.612 -6.482 4.276 1.00 94.06 111 THR A CA 1
ATOM 855 C C . THR A 1 111 ? 3.220 -7.933 4.549 1.00 94.06 111 THR A C 1
ATOM 857 O O . THR A 1 111 ? 3.557 -8.811 3.749 1.00 94.06 111 THR A O 1
ATOM 860 N N . TYR A 1 112 ? 2.456 -8.193 5.612 1.00 94.25 112 TYR A N 1
ATOM 861 C CA . TYR A 1 112 ? 1.861 -9.502 5.872 1.00 94.25 112 TYR A CA 1
ATOM 862 C C . TYR A 1 112 ? 0.897 -9.917 4.757 1.00 94.25 112 TYR A C 1
ATOM 864 O O . TYR A 1 112 ? 1.044 -11.013 4.209 1.00 94.25 112 TYR A O 1
ATOM 872 N N . LEU A 1 113 ? -0.035 -9.040 4.369 1.00 93.06 113 LEU A N 1
ATOM 873 C CA . LEU A 1 113 ? -1.011 -9.331 3.320 1.00 93.06 113 LEU A CA 1
ATOM 874 C C . LEU A 1 113 ? -0.335 -9.553 1.959 1.00 93.06 113 LEU A C 1
ATOM 876 O O . LEU A 1 113 ? -0.686 -10.492 1.250 1.00 93.06 113 LEU A O 1
ATOM 880 N N . ILE A 1 114 ? 0.694 -8.766 1.623 1.00 93.56 114 ILE A N 1
ATOM 881 C CA . ILE A 1 114 ? 1.489 -8.970 0.404 1.00 93.56 114 ILE A CA 1
ATOM 882 C C . ILE A 1 114 ? 2.139 -10.364 0.381 1.00 93.56 114 ILE A C 1
ATOM 884 O O . ILE A 1 114 ? 2.088 -11.043 -0.648 1.00 93.56 114 ILE A O 1
ATOM 888 N N . ARG A 1 115 ? 2.716 -10.830 1.501 1.00 93.62 115 ARG A N 1
ATOM 889 C CA . ARG A 1 115 ? 3.268 -12.195 1.578 1.00 93.62 115 ARG A CA 1
ATOM 890 C C . ARG A 1 115 ? 2.164 -13.253 1.491 1.00 93.62 115 ARG A C 1
ATOM 892 O O . ARG A 1 115 ? 2.352 -14.257 0.811 1.00 93.62 115 ARG A O 1
ATOM 899 N N . LYS A 1 116 ? 1.038 -13.047 2.177 1.00 92.56 116 LYS A N 1
ATOM 900 C CA . LYS A 1 116 ? -0.076 -14.004 2.269 1.00 92.56 116 LYS A CA 1
ATOM 901 C C . LYS A 1 116 ? -0.770 -14.232 0.924 1.00 92.56 116 LYS A C 1
ATOM 903 O O . LYS A 1 116 ? -0.951 -15.382 0.538 1.00 92.56 116 LYS A O 1
ATOM 908 N N . GLU A 1 117 ? -1.128 -13.160 0.220 1.00 90.56 117 GLU A N 1
ATOM 909 C CA . GLU A 1 117 ? -1.924 -13.233 -1.015 1.00 90.56 117 GLU A CA 1
ATOM 910 C C . GLU A 1 117 ? -1.061 -13.432 -2.272 1.00 90.56 117 GLU A C 1
ATOM 912 O O . GLU A 1 117 ? -1.490 -14.101 -3.210 1.00 90.56 117 GLU A O 1
ATOM 917 N N . TYR A 1 118 ? 0.166 -12.890 -2.299 1.00 90.12 118 TYR A N 1
ATOM 918 C CA . TYR A 1 118 ? 1.029 -12.909 -3.493 1.00 90.12 118 TYR A CA 1
ATOM 919 C C . TYR A 1 118 ? 2.331 -13.707 -3.329 1.00 90.12 118 TYR A C 1
ATOM 921 O O . TYR A 1 118 ? 3.062 -13.878 -4.301 1.00 90.12 118 TYR A O 1
ATOM 929 N N . GLY A 1 119 ? 2.657 -14.198 -2.128 1.00 93.12 119 GLY A N 1
ATOM 930 C CA . GLY A 1 119 ? 3.885 -14.969 -1.887 1.00 93.12 119 GLY A CA 1
ATOM 931 C C . GLY A 1 119 ? 5.183 -14.161 -2.016 1.00 93.12 119 GLY A C 1
ATOM 932 O O . GLY A 1 119 ? 6.238 -14.748 -2.246 1.00 93.12 119 GLY A O 1
ATOM 933 N N . LEU A 1 120 ? 5.120 -12.828 -1.908 1.00 92.75 120 LEU A N 1
ATOM 934 C CA . LEU A 1 120 ? 6.258 -11.940 -2.167 1.00 92.75 120 LEU A CA 1
ATOM 935 C C . LEU A 1 120 ? 7.060 -11.602 -0.895 1.00 92.75 120 LEU A C 1
ATOM 937 O O . LEU A 1 120 ? 6.515 -11.119 0.101 1.00 92.75 120 LEU A O 1
ATOM 941 N N . ASP A 1 121 ? 8.382 -11.775 -0.970 1.00 93.50 121 ASP A N 1
ATOM 942 C CA . ASP A 1 121 ? 9.344 -11.330 0.056 1.00 93.50 121 ASP A CA 1
ATOM 943 C C . ASP A 1 121 ? 9.756 -9.852 -0.095 1.00 93.50 121 ASP A C 1
ATOM 945 O O . ASP A 1 121 ? 10.258 -9.233 0.848 1.00 93.50 121 ASP A O 1
ATOM 949 N N . GLU A 1 122 ? 9.523 -9.267 -1.273 1.00 92.19 122 GLU A N 1
ATOM 950 C CA . GLU A 1 122 ? 9.758 -7.857 -1.589 1.00 92.19 122 GLU A CA 1
ATOM 951 C C . GLU A 1 122 ? 8.640 -7.315 -2.488 1.00 92.19 122 GLU A C 1
ATOM 953 O O . GLU A 1 122 ? 8.156 -8.014 -3.380 1.00 92.19 122 GLU A O 1
ATOM 958 N N . VAL A 1 123 ? 8.256 -6.051 -2.299 1.00 93.56 123 VAL A N 1
ATOM 959 C CA . VAL A 1 123 ? 7.261 -5.366 -3.140 1.00 93.56 123 VAL A CA 1
ATOM 960 C C . VAL A 1 123 ? 7.747 -3.983 -3.559 1.00 93.56 123 VAL A C 1
ATOM 962 O O . VAL A 1 123 ? 8.299 -3.228 -2.758 1.00 93.56 123 VAL A O 1
ATOM 965 N N . GLY A 1 124 ? 7.541 -3.648 -4.835 1.00 92.31 124 GLY A N 1
ATOM 966 C CA . GLY A 1 124 ? 7.856 -2.332 -5.380 1.00 92.31 124 GLY A CA 1
ATOM 967 C C . GLY A 1 124 ? 6.732 -1.344 -5.105 1.00 92.31 124 GLY A C 1
ATOM 968 O O . GLY A 1 124 ? 5.694 -1.384 -5.760 1.00 92.31 124 GLY A O 1
ATOM 969 N N . VAL A 1 125 ? 6.936 -0.442 -4.155 1.00 92.12 125 VAL A N 1
ATOM 970 C CA . VAL A 1 125 ? 5.986 0.603 -3.779 1.00 92.12 125 VAL A CA 1
ATOM 971 C C . VAL A 1 125 ? 6.348 1.906 -4.489 1.00 92.12 125 VAL A C 1
ATOM 973 O O . VAL A 1 125 ? 7.487 2.371 -4.468 1.00 92.12 125 VAL A O 1
ATOM 976 N N . ARG A 1 126 ? 5.364 2.513 -5.149 1.00 88.38 126 ARG A N 1
ATOM 977 C CA . ARG A 1 126 ? 5.500 3.816 -5.809 1.00 88.38 126 ARG A CA 1
ATOM 978 C C . ARG A 1 126 ? 5.246 4.956 -4.828 1.00 88.38 126 ARG A C 1
ATOM 980 O O . ARG A 1 126 ? 5.922 5.981 -4.888 1.00 88.38 126 ARG A O 1
ATOM 987 N N . LYS A 1 127 ? 4.238 4.790 -3.969 1.00 89.62 127 LYS A N 1
ATOM 988 C CA . LYS A 1 127 ? 3.749 5.830 -3.065 1.00 89.62 127 LYS A CA 1
ATOM 989 C C . LYS A 1 127 ? 3.117 5.221 -1.820 1.00 89.62 127 LYS A C 1
ATOM 991 O O . LYS A 1 127 ? 2.343 4.274 -1.939 1.00 89.62 127 LYS A O 1
ATOM 996 N N . ILE A 1 128 ? 3.374 5.821 -0.661 1.00 91.06 128 ILE A N 1
ATOM 997 C CA . ILE A 1 128 ? 2.569 5.624 0.549 1.00 91.06 128 ILE A CA 1
ATOM 998 C C . ILE A 1 128 ? 2.082 6.987 1.041 1.00 91.06 128 ILE A C 1
ATOM 1000 O O . ILE A 1 128 ? 2.862 7.940 1.071 1.00 91.06 128 ILE A O 1
ATOM 1004 N N . VAL A 1 129 ? 0.806 7.090 1.414 1.00 90.00 129 VAL A N 1
ATOM 1005 C CA . VAL A 1 129 ? 0.221 8.288 2.036 1.00 90.00 129 VAL A CA 1
ATOM 1006 C C . VAL A 1 129 ? -0.463 7.901 3.337 1.00 90.00 129 VAL A C 1
ATOM 1008 O O . VAL A 1 129 ? -1.417 7.129 3.319 1.00 90.00 129 VAL A O 1
ATOM 1011 N N . PHE A 1 130 ? -0.007 8.474 4.444 1.00 87.44 130 PHE A N 1
ATOM 1012 C CA . PHE A 1 130 ? -0.600 8.305 5.769 1.00 87.44 130 PHE A CA 1
ATOM 1013 C C . PHE A 1 130 ? -1.465 9.514 6.111 1.00 87.44 130 PHE A C 1
ATOM 1015 O O . PHE A 1 130 ? -1.056 10.648 5.849 1.00 87.44 130 PHE A O 1
ATOM 1022 N N . LYS A 1 131 ? -2.640 9.269 6.693 1.00 84.94 131 LYS A N 1
ATOM 1023 C CA . LYS A 1 131 ? -3.637 10.281 7.061 1.00 84.94 131 LYS A CA 1
ATOM 1024 C C . LYS A 1 131 ? -4.240 9.976 8.427 1.00 84.94 131 LYS A C 1
ATOM 1026 O O . LYS A 1 131 ? -4.372 8.815 8.809 1.00 84.94 131 LYS A O 1
ATOM 1031 N N . GLU A 1 132 ? -4.668 11.029 9.106 1.00 82.69 132 GLU A N 1
ATOM 1032 C CA . GLU A 1 132 ? -5.378 10.972 10.380 1.00 82.69 132 GLU A CA 1
ATOM 1033 C C . GLU A 1 132 ? -6.449 12.073 10.373 1.00 82.69 132 GLU A C 1
ATOM 1035 O O . GLU A 1 132 ? -6.125 13.248 10.204 1.00 82.69 132 GLU A O 1
ATOM 1040 N N . GLU A 1 133 ? -7.724 11.711 10.500 1.00 79.94 133 GLU A N 1
ATOM 1041 C CA . GLU A 1 133 ? -8.842 12.663 10.574 1.00 79.94 133 GLU A CA 1
ATOM 1042 C C . GLU A 1 133 ? -9.996 12.041 11.382 1.00 79.94 133 GLU A C 1
ATOM 1044 O O . GLU A 1 133 ? -10.390 10.908 11.130 1.00 79.94 133 GLU A O 1
ATOM 1049 N N . ASN A 1 134 ? -10.563 12.788 12.341 1.00 77.31 134 ASN A N 1
ATOM 1050 C CA . ASN A 1 134 ? -11.763 12.413 13.112 1.00 77.31 134 ASN A CA 1
ATOM 1051 C C . ASN A 1 134 ? -11.744 10.958 13.647 1.00 77.31 134 ASN A C 1
ATOM 1053 O O . ASN A 1 134 ? -12.591 10.142 13.278 1.00 77.31 134 ASN A O 1
ATOM 1057 N N . ASP A 1 135 ? -10.755 10.631 14.487 1.00 81.31 135 ASP A N 1
ATOM 1058 C CA . ASP A 1 135 ? -10.544 9.299 15.088 1.00 81.31 135 ASP A CA 1
ATOM 1059 C C . ASP A 1 135 ? -10.367 8.146 14.070 1.00 81.31 135 ASP A C 1
ATOM 1061 O O . ASP A 1 135 ? -10.517 6.968 14.411 1.00 81.31 135 ASP A O 1
ATOM 1065 N N . THR A 1 136 ? -10.040 8.483 12.817 1.00 82.25 136 THR A N 1
ATOM 1066 C CA . THR A 1 136 ? -9.787 7.543 11.720 1.00 82.25 136 THR A CA 1
ATOM 1067 C C . THR A 1 136 ? -8.349 7.680 11.227 1.00 82.25 136 THR A C 1
ATOM 1069 O O . THR A 1 136 ? -7.937 8.731 10.731 1.00 82.25 136 THR A O 1
ATOM 1072 N N . GLU A 1 137 ? -7.596 6.593 11.338 1.00 87.75 137 GLU A N 1
ATOM 1073 C CA . GLU A 1 137 ? -6.243 6.421 10.818 1.00 87.75 137 GLU A CA 1
ATOM 1074 C C . GLU A 1 137 ? -6.337 5.730 9.446 1.00 87.75 137 GLU A C 1
ATOM 1076 O O . GLU A 1 137 ? -7.094 4.770 9.275 1.00 87.75 137 GLU A O 1
ATOM 1081 N N . ALA A 1 138 ? -5.582 6.197 8.450 1.00 88.06 138 ALA A N 1
ATOM 1082 C CA . ALA A 1 138 ? -5.575 5.597 7.116 1.00 88.06 138 ALA A CA 1
ATOM 1083 C C . ALA A 1 138 ? -4.173 5.580 6.497 1.00 88.06 138 ALA A C 1
ATOM 1085 O O . ALA A 1 138 ? -3.406 6.535 6.639 1.00 88.06 138 ALA A O 1
ATOM 1086 N N . ALA A 1 139 ? -3.869 4.528 5.739 1.00 90.75 139 ALA A N 1
ATOM 1087 C CA . ALA A 1 139 ? -2.666 4.439 4.920 1.00 90.75 139 ALA A CA 1
ATOM 1088 C C . ALA A 1 139 ? -3.020 3.930 3.518 1.00 90.75 139 ALA A C 1
ATOM 1090 O O . ALA A 1 139 ? -3.594 2.855 3.353 1.00 90.75 139 ALA A O 1
ATOM 1091 N N . PHE A 1 140 ? -2.688 4.722 2.502 1.00 91.38 140 PHE A N 1
ATOM 1092 C CA . PHE A 1 140 ? -2.888 4.389 1.096 1.00 91.38 140 PHE A CA 1
ATOM 1093 C C . PHE A 1 140 ? -1.560 3.972 0.466 1.00 91.38 140 PHE A C 1
ATOM 1095 O O . PHE A 1 140 ? -0.597 4.740 0.502 1.00 91.38 140 PHE A O 1
ATOM 1102 N N . PHE A 1 141 ? -1.529 2.793 -0.145 1.00 92.44 141 PHE A N 1
ATOM 1103 C CA . PHE A 1 141 ? -0.366 2.209 -0.804 1.00 92.44 141 PHE A CA 1
ATOM 1104 C C . PHE A 1 141 ? -0.631 2.110 -2.311 1.00 92.44 141 PHE A C 1
ATOM 1106 O O . PHE A 1 141 ? -1.587 1.463 -2.728 1.00 92.44 141 PHE A O 1
ATOM 1113 N N . GLU A 1 142 ? 0.232 2.706 -3.136 1.00 90.88 142 GLU A N 1
ATOM 1114 C CA . GLU A 1 142 ? 0.274 2.476 -4.587 1.00 90.88 142 GLU A CA 1
ATOM 1115 C C . GLU A 1 142 ? 1.530 1.656 -4.898 1.00 90.88 142 GLU A C 1
ATOM 1117 O O . GLU A 1 142 ? 2.650 2.126 -4.677 1.00 90.88 142 GLU A O 1
ATOM 1122 N N . PHE A 1 143 ? 1.360 0.426 -5.383 1.00 91.25 143 PHE A N 1
ATOM 1123 C CA . PHE A 1 143 ? 2.442 -0.551 -5.539 1.00 91.25 143 PHE A CA 1
ATOM 1124 C C . PHE A 1 143 ? 2.328 -1.338 -6.848 1.00 91.25 143 PHE A C 1
ATOM 1126 O O . PHE A 1 143 ? 1.315 -1.303 -7.541 1.00 91.25 143 PHE A O 1
ATOM 1133 N N . TYR A 1 144 ? 3.404 -2.022 -7.217 1.00 86.50 144 TYR A N 1
ATOM 1134 C CA . TYR A 1 144 ? 3.528 -2.793 -8.444 1.00 86.50 144 TYR A CA 1
ATOM 1135 C C . TYR A 1 144 ? 3.704 -4.274 -8.118 1.00 86.50 144 TYR A C 1
ATOM 1137 O O . TYR A 1 144 ? 4.611 -4.653 -7.375 1.00 86.50 144 TYR A O 1
ATOM 1145 N N . LEU A 1 145 ? 2.855 -5.107 -8.719 1.00 83.88 145 LEU A N 1
ATOM 1146 C CA . LEU A 1 145 ? 2.999 -6.559 -8.696 1.00 83.88 145 LEU A CA 1
ATOM 1147 C C . LEU A 1 145 ? 3.692 -7.019 -9.992 1.00 83.88 145 LEU A C 1
ATOM 1149 O O . LEU A 1 145 ? 3.192 -6.716 -11.083 1.00 83.88 145 LEU A O 1
ATOM 1153 N N . PRO A 1 146 ? 4.817 -7.757 -9.909 1.00 76.50 146 PRO A N 1
ATOM 1154 C CA . PRO A 1 146 ? 5.620 -8.108 -11.081 1.00 76.50 146 PRO A CA 1
ATOM 1155 C C . PRO A 1 146 ? 4.874 -8.988 -12.092 1.00 76.50 146 PRO A C 1
ATOM 1157 O O . PRO A 1 146 ? 5.052 -8.801 -13.297 1.00 76.50 146 PRO A O 1
ATOM 1160 N N . ASP A 1 147 ? 4.012 -9.889 -11.617 1.00 76.25 147 ASP A N 1
ATOM 1161 C CA . ASP A 1 147 ? 3.348 -10.891 -12.459 1.00 76.25 147 ASP A CA 1
ATOM 1162 C C . ASP A 1 147 ? 2.214 -10.306 -13.310 1.00 76.25 147 ASP A C 1
ATOM 1164 O O . ASP A 1 147 ? 2.086 -10.638 -14.489 1.00 76.25 147 ASP A O 1
ATOM 1168 N N . VAL A 1 148 ? 1.416 -9.391 -12.746 1.00 73.31 148 VAL A N 1
ATOM 1169 C CA . VAL A 1 148 ? 0.294 -8.745 -13.457 1.00 73.31 148 VAL A CA 1
ATOM 1170 C C . VAL A 1 148 ? 0.704 -7.488 -14.228 1.00 73.31 148 VAL A C 1
ATOM 1172 O O . VAL A 1 148 ? -0.077 -6.988 -15.033 1.00 73.31 148 VAL A O 1
ATOM 1175 N N . LYS A 1 149 ? 1.921 -6.970 -14.003 1.00 75.00 149 LYS A N 1
ATOM 1176 C CA . LYS A 1 149 ? 2.469 -5.749 -14.631 1.00 75.00 149 LYS A CA 1
ATOM 1177 C C . LYS A 1 149 ? 1.579 -4.505 -14.507 1.00 75.00 149 LYS A C 1
ATOM 1179 O O . LYS A 1 149 ? 1.655 -3.590 -15.326 1.00 75.00 149 LYS A O 1
ATOM 1184 N N . GLN A 1 150 ? 0.745 -4.466 -13.476 1.00 73.31 150 GLN A N 1
ATOM 1185 C CA . GLN A 1 150 ? -0.194 -3.387 -13.205 1.00 73.31 150 GLN A CA 1
ATOM 1186 C C . GLN A 1 150 ? 0.119 -2.741 -11.860 1.00 73.31 150 GLN A C 1
ATOM 1188 O O . GLN A 1 150 ? 0.582 -3.396 -10.924 1.00 73.31 150 GLN A O 1
ATOM 1193 N N . VAL A 1 151 ? -0.171 -1.445 -11.778 1.00 81.62 151 VAL A N 1
ATOM 1194 C CA . VAL A 1 151 ? -0.230 -0.732 -10.506 1.00 81.62 151 VAL A CA 1
ATOM 1195 C C . VAL A 1 151 ? -1.482 -1.193 -9.771 1.00 81.62 151 VAL A C 1
ATOM 1197 O O . VAL A 1 151 ? -2.582 -1.060 -10.299 1.00 81.62 151 VAL A O 1
ATOM 1200 N N . GLN A 1 152 ? -1.292 -1.719 -8.569 1.00 85.88 152 GLN A N 1
ATOM 1201 C CA . GLN A 1 152 ? -2.351 -2.041 -7.625 1.00 85.88 152 GLN A CA 1
ATOM 1202 C C . GLN A 1 152 ? -2.402 -0.982 -6.528 1.00 85.88 152 GLN A C 1
ATOM 1204 O O . GLN A 1 152 ? -1.430 -0.251 -6.283 1.00 85.88 152 GLN A O 1
ATOM 1209 N N . THR A 1 153 ? -3.541 -0.920 -5.854 1.00 89.81 153 THR A N 1
ATOM 1210 C CA . THR A 1 153 ? -3.746 -0.049 -4.706 1.00 89.81 153 THR A CA 1
ATOM 1211 C C . THR A 1 153 ? -4.263 -0.840 -3.506 1.00 89.81 153 THR A C 1
ATOM 1213 O O . THR A 1 153 ? -4.833 -1.930 -3.631 1.00 89.81 153 THR A O 1
ATOM 1216 N N . MET A 1 154 ? -3.956 -0.329 -2.318 1.00 91.56 154 MET A N 1
ATOM 1217 C CA . MET A 1 154 ? -4.532 -0.785 -1.061 1.00 91.56 154 MET A CA 1
ATOM 1218 C C . MET A 1 154 ? -4.789 0.417 -0.164 1.00 91.56 154 MET A C 1
ATOM 1220 O O . MET A 1 154 ? -3.938 1.297 -0.024 1.00 91.56 154 MET A O 1
ATOM 1224 N N . LEU A 1 155 ? -5.929 0.399 0.514 1.00 91.62 155 LEU A N 1
ATOM 1225 C CA . LEU A 1 155 ? -6.254 1.303 1.603 1.00 91.62 155 LEU A CA 1
ATOM 1226 C C . LEU A 1 155 ? -6.351 0.498 2.896 1.00 91.62 155 LEU A C 1
ATOM 1228 O O . LEU A 1 155 ? -7.304 -0.251 3.098 1.00 91.62 155 LEU A O 1
ATOM 1232 N N . TRP A 1 156 ? -5.385 0.690 3.783 1.00 92.25 156 TRP A N 1
ATOM 1233 C CA . TRP A 1 156 ? -5.508 0.321 5.186 1.00 92.25 156 TRP A CA 1
ATOM 1234 C C . TRP A 1 156 ? -6.305 1.402 5.917 1.00 92.25 156 TRP A C 1
ATOM 1236 O O . TRP A 1 156 ? -6.078 2.599 5.705 1.00 92.25 156 TRP A O 1
ATOM 1246 N N . LEU A 1 157 ? -7.238 0.980 6.763 1.00 89.69 157 LEU A N 1
ATOM 1247 C CA . LEU A 1 157 ? -8.123 1.852 7.521 1.00 89.69 157 LEU A CA 1
ATOM 1248 C C . LEU A 1 157 ? -8.322 1.303 8.933 1.00 89.69 157 LEU A C 1
ATOM 1250 O O . LEU A 1 157 ? -8.657 0.129 9.105 1.00 89.69 157 LEU A O 1
ATOM 1254 N N . LYS A 1 158 ? -8.199 2.171 9.934 1.00 88.50 158 LYS A N 1
ATOM 1255 C CA . LYS A 1 158 ? -8.476 1.856 11.334 1.00 88.50 158 LYS A CA 1
ATOM 1256 C C . LYS A 1 158 ? -9.276 2.986 11.963 1.00 88.50 158 LYS A C 1
ATOM 1258 O O . LYS A 1 158 ? -8.845 4.136 11.980 1.00 88.50 158 LYS A O 1
ATOM 1263 N N . THR A 1 159 ? -10.449 2.654 12.488 1.00 85.62 159 THR A N 1
ATOM 1264 C CA . THR A 1 159 ? -11.385 3.643 13.036 1.00 85.62 159 THR A CA 1
ATOM 1265 C C . THR A 1 159 ? -11.599 3.384 14.523 1.00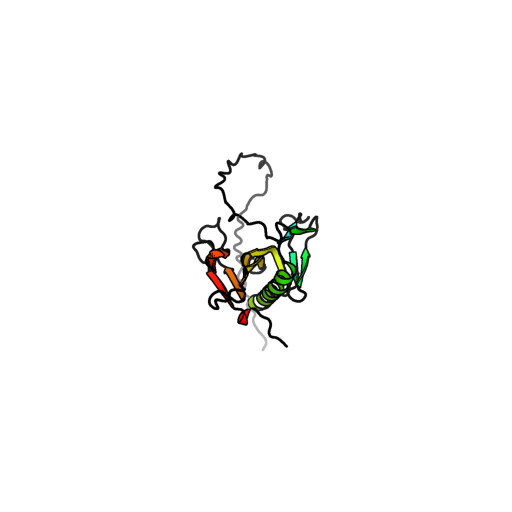 85.62 159 THR A C 1
ATOM 1267 O O . THR A 1 159 ? -12.143 2.345 14.904 1.00 85.62 159 THR A O 1
ATOM 1270 N N . ASN A 1 160 ? -11.263 4.353 15.377 1.00 75.94 160 ASN A N 1
ATOM 1271 C CA . ASN A 1 160 ? -11.454 4.285 16.835 1.00 75.94 160 ASN A CA 1
ATOM 1272 C C . ASN A 1 160 ? -12.903 4.620 17.266 1.00 75.94 160 ASN A C 1
ATOM 1274 O O . ASN A 1 160 ? -13.153 5.172 18.338 1.00 75.94 160 ASN A O 1
ATOM 1278 N N . SER A 1 161 ? -13.895 4.273 16.438 1.00 67.00 161 SER A N 1
ATOM 1279 C CA . SER A 1 161 ? -15.306 4.512 16.748 1.00 67.00 161 SER A CA 1
ATOM 1280 C C . SER A 1 161 ? -15.829 3.514 17.780 1.00 67.00 161 SER A C 1
ATOM 1282 O O . SER A 1 161 ? -15.680 2.302 17.629 1.00 67.00 161 SER A O 1
ATOM 1284 N N . GLN A 1 162 ? -16.571 4.008 18.776 1.00 59.06 162 GLN A N 1
ATOM 1285 C CA . GLN A 1 162 ? -17.331 3.154 19.702 1.00 59.06 162 GLN A CA 1
ATOM 1286 C C . GLN A 1 162 ? -18.443 2.349 18.999 1.00 59.06 162 GLN A C 1
ATOM 1288 O O . GLN A 1 162 ? -18.993 1.408 19.575 1.00 59.06 162 GLN A O 1
ATOM 1293 N N . ASN A 1 163 ? -18.791 2.701 17.756 1.00 53.97 163 ASN A N 1
ATOM 1294 C CA . ASN A 1 163 ? -19.757 1.962 16.959 1.00 53.97 163 ASN A CA 1
ATOM 1295 C C . ASN A 1 163 ? -19.087 0.775 16.244 1.00 53.97 163 ASN A C 1
ATOM 1297 O O . ASN A 1 163 ? -18.463 0.941 15.197 1.00 53.97 163 ASN A O 1
ATOM 1301 N N . LYS A 1 164 ? -19.278 -0.439 16.778 1.00 52.97 164 LYS A N 1
ATOM 1302 C CA . LYS A 1 164 ? -18.691 -1.694 16.263 1.00 52.97 164 LYS A CA 1
ATOM 1303 C C . LYS A 1 164 ? -18.985 -2.014 14.790 1.00 52.97 164 LYS A C 1
ATOM 1305 O O . LYS A 1 164 ? -18.313 -2.872 14.236 1.00 52.97 164 LYS A O 1
ATOM 1310 N N . SER A 1 165 ? -19.975 -1.381 14.155 1.00 53.81 165 SER A N 1
ATOM 1311 C CA . SER A 1 165 ? -20.229 -1.573 12.717 1.00 53.81 165 SER A CA 1
ATOM 1312 C C . SER A 1 165 ? -19.263 -0.795 11.812 1.00 53.81 165 SER A C 1
ATOM 1314 O O . SER A 1 165 ? -19.222 -1.058 10.615 1.00 53.81 165 SER A O 1
ATOM 1316 N N . LEU A 1 166 ? -18.545 0.189 12.366 1.00 54.53 166 LEU A N 1
ATOM 1317 C CA . LEU A 1 166 ? -17.594 1.064 11.665 1.00 54.53 166 LEU A CA 1
ATOM 1318 C C . LEU A 1 166 ? -16.198 1.080 12.312 1.00 54.53 166 LEU A C 1
ATOM 1320 O O . LEU A 1 166 ? -15.244 1.503 11.667 1.00 54.53 166 LEU A O 1
ATOM 1324 N N . GLY A 1 167 ? -16.085 0.667 13.578 1.00 64.44 167 GLY A N 1
ATOM 1325 C CA . GLY A 1 167 ? -14.816 0.544 14.292 1.00 64.44 167 GLY A CA 1
ATOM 1326 C C . GLY A 1 167 ? -14.045 -0.736 13.957 1.00 64.44 167 GLY A C 1
ATOM 1327 O O . GLY A 1 167 ? -14.624 -1.711 13.477 1.00 64.44 167 GLY A O 1
ATOM 1328 N N . GLY A 1 168 ? -12.747 -0.731 14.263 1.00 80.44 168 GLY A N 1
ATOM 1329 C CA . GLY A 1 168 ? -11.817 -1.829 13.970 1.00 80.44 168 GLY A CA 1
ATOM 1330 C C . GLY A 1 168 ? -10.921 -1.547 12.763 1.00 80.44 168 GLY A C 1
ATOM 1331 O O . GLY A 1 168 ? -10.938 -0.439 12.213 1.00 80.44 168 GLY A O 1
ATOM 1332 N N . LYS A 1 169 ? -10.123 -2.548 12.380 1.00 88.12 169 LYS A N 1
ATOM 1333 C CA . LYS A 1 169 ? -9.098 -2.450 11.331 1.00 88.12 169 LYS A CA 1
ATOM 1334 C C . LYS A 1 169 ? -9.479 -3.243 10.077 1.00 88.12 169 LYS A C 1
ATOM 1336 O O . LYS A 1 169 ? -9.933 -4.382 10.182 1.00 88.12 169 LYS A O 1
ATOM 1341 N N . LYS A 1 170 ? -9.310 -2.653 8.889 1.00 89.31 170 LYS A N 1
ATOM 1342 C CA . LYS A 1 170 ? -9.610 -3.285 7.589 1.00 89.31 170 LYS A CA 1
ATOM 1343 C C . LYS A 1 170 ? -8.607 -2.872 6.517 1.00 89.31 170 LYS A C 1
ATOM 1345 O O . LYS A 1 170 ? -8.140 -1.734 6.510 1.00 89.31 170 LYS A O 1
ATOM 1350 N N . ILE A 1 171 ? -8.336 -3.770 5.570 1.00 88.94 171 ILE A N 1
ATOM 1351 C CA . ILE A 1 171 ? -7.664 -3.430 4.308 1.00 88.94 171 ILE A CA 1
ATOM 1352 C C . ILE A 1 171 ? -8.655 -3.586 3.160 1.00 88.94 171 ILE A C 1
ATOM 1354 O O . ILE A 1 171 ? -9.345 -4.594 3.039 1.00 88.94 171 ILE A O 1
ATOM 1358 N N . TYR A 1 172 ? -8.691 -2.589 2.290 1.00 89.19 172 TYR A N 1
ATOM 1359 C CA . TYR A 1 172 ? -9.451 -2.580 1.050 1.00 89.19 172 TYR A CA 1
ATOM 1360 C C . TYR A 1 172 ? -8.475 -2.648 -0.119 1.00 89.19 172 TYR A C 1
ATOM 1362 O O . TYR A 1 172 ? -7.495 -1.904 -0.133 1.00 89.19 172 TYR A O 1
ATOM 1370 N N . SER A 1 173 ? -8.735 -3.509 -1.099 1.00 89.19 173 SER A N 1
ATOM 1371 C CA . SER A 1 173 ? -7.939 -3.587 -2.325 1.00 89.19 173 SER A CA 1
ATOM 1372 C C . SER A 1 173 ? -8.855 -3.664 -3.538 1.00 89.19 173 SER A C 1
ATOM 1374 O O . SER A 1 173 ? -9.708 -4.549 -3.629 1.00 89.19 173 SER A O 1
ATOM 1376 N N . CYS A 1 174 ? -8.687 -2.712 -4.447 1.00 85.25 174 CYS A N 1
ATOM 1377 C CA . CYS A 1 174 ? -9.346 -2.670 -5.740 1.00 85.25 174 CYS A CA 1
ATOM 1378 C C . CYS A 1 174 ? -8.432 -3.273 -6.806 1.00 85.25 174 CYS A C 1
ATOM 1380 O O . CYS A 1 174 ? -7.319 -2.793 -7.015 1.00 85.25 174 CYS A O 1
ATOM 1382 N N . ALA A 1 175 ? -8.924 -4.292 -7.508 1.00 82.81 175 ALA A N 1
ATOM 1383 C CA . ALA A 1 175 ? -8.194 -4.973 -8.573 1.00 82.81 175 ALA A CA 1
ATOM 1384 C C . ALA A 1 175 ? -9.075 -5.173 -9.815 1.00 82.81 175 ALA A C 1
ATOM 1386 O O . ALA A 1 175 ? -10.302 -5.169 -9.737 1.00 82.81 175 ALA A O 1
ATOM 1387 N N . GLY A 1 176 ? -8.447 -5.362 -10.977 1.00 82.00 176 GLY A N 1
ATOM 1388 C CA . GLY A 1 176 ? -9.132 -5.562 -12.257 1.00 82.00 176 GLY A CA 1
ATOM 1389 C C . GLY A 1 176 ? -8.993 -4.372 -13.207 1.00 82.00 176 GLY A C 1
ATOM 1390 O O . GLY A 1 176 ? -8.108 -3.529 -13.061 1.00 82.00 176 GLY A O 1
ATOM 1391 N N . SER A 1 177 ? -9.858 -4.324 -14.218 1.00 79.25 177 SER A N 1
ATOM 1392 C CA . SER A 1 177 ? -9.805 -3.345 -15.308 1.00 79.25 177 SER A CA 1
ATOM 1393 C C . SER A 1 177 ? -11.049 -2.463 -15.368 1.00 79.25 177 SER A C 1
ATOM 1395 O O . SER A 1 177 ? -12.151 -2.881 -15.012 1.00 79.25 177 SER A O 1
ATOM 1397 N N . CYS A 1 178 ? -10.870 -1.252 -15.885 1.00 81.94 178 CYS A N 1
ATOM 1398 C CA . CYS A 1 178 ? -11.963 -0.379 -16.295 1.00 81.94 178 CYS A CA 1
ATOM 1399 C C . CYS A 1 178 ? -12.311 -0.629 -17.767 1.00 81.94 178 CYS A C 1
ATOM 1401 O O . CYS A 1 178 ? -11.416 -0.944 -18.550 1.00 81.94 178 CYS A O 1
ATOM 1403 N N . ASP A 1 179 ? -13.569 -0.420 -18.159 1.00 85.62 179 ASP A N 1
ATOM 1404 C CA . ASP A 1 179 ? -13.978 -0.457 -19.579 1.00 85.62 179 ASP A CA 1
ATOM 1405 C C . ASP A 1 179 ? -13.412 0.730 -20.385 1.00 85.62 179 ASP A C 1
ATOM 1407 O O . ASP A 1 179 ? -13.318 0.695 -21.610 1.00 85.62 179 ASP A O 1
ATOM 1411 N N . ASP A 1 180 ? -13.029 1.796 -19.681 1.00 82.06 180 ASP A N 1
ATOM 1412 C CA . ASP A 1 180 ? -12.351 2.974 -20.210 1.00 82.06 180 ASP A CA 1
ATOM 1413 C C . ASP A 1 180 ? -10.851 2.880 -19.895 1.00 82.06 180 ASP A C 1
ATOM 1415 O O . ASP A 1 180 ? -10.452 3.038 -18.739 1.00 82.06 180 ASP A O 1
ATOM 1419 N N . GLU A 1 181 ? -10.028 2.652 -20.923 1.00 77.31 181 GLU A N 1
ATOM 1420 C CA . GLU A 1 181 ? -8.565 2.511 -20.817 1.00 77.31 181 GLU A CA 1
ATOM 1421 C C . GLU A 1 181 ? -7.862 3.751 -20.231 1.00 77.31 181 GLU A C 1
ATOM 1423 O O . GLU A 1 181 ? -6.724 3.654 -19.773 1.00 77.31 181 GLU A O 1
ATOM 1428 N N . SER A 1 182 ? -8.521 4.918 -20.203 1.00 77.06 182 SER A N 1
ATOM 1429 C CA . SER A 1 182 ? -7.987 6.126 -19.556 1.00 77.06 182 SER A CA 1
ATOM 1430 C C . SER A 1 182 ? -8.174 6.150 -18.032 1.00 77.06 182 SER A C 1
ATOM 1432 O O . SER A 1 182 ? -7.635 7.031 -17.356 1.00 77.06 182 SER A O 1
ATOM 1434 N N . LYS A 1 183 ? -8.929 5.194 -17.473 1.00 78.62 183 LYS A N 1
ATOM 1435 C CA . LYS A 1 183 ? -9.189 5.057 -16.035 1.00 78.62 183 LYS A CA 1
ATOM 1436 C C . LYS A 1 183 ? -8.373 3.918 -15.420 1.00 78.62 183 LYS A C 1
ATOM 1438 O O . LYS A 1 183 ? -7.886 3.019 -16.095 1.00 78.62 183 LYS A O 1
ATOM 1443 N N . THR A 1 184 ? -8.246 3.940 -14.096 1.00 78.88 184 THR A N 1
ATOM 1444 C CA . THR A 1 184 ? -7.622 2.859 -13.319 1.00 78.88 184 THR A CA 1
ATOM 1445 C C . THR A 1 184 ? -8.566 2.425 -12.206 1.00 78.88 184 THR A C 1
ATOM 1447 O O . THR A 1 184 ? -9.177 3.272 -11.549 1.00 78.88 184 THR A O 1
ATOM 1450 N N . CYS A 1 185 ? -8.658 1.115 -11.979 1.00 82.12 185 CYS A N 1
ATOM 1451 C CA . CYS A 1 185 ? -9.337 0.549 -10.822 1.00 82.12 185 CYS A CA 1
ATOM 1452 C C . CYS A 1 185 ? -8.516 0.892 -9.567 1.00 82.12 185 CYS A C 1
ATOM 1454 O O . CYS A 1 185 ? -7.363 0.483 -9.468 1.00 82.12 185 CYS A O 1
ATOM 1456 N N . ARG A 1 186 ? -9.058 1.728 -8.676 1.00 82.00 186 ARG A N 1
ATOM 1457 C CA . ARG A 1 186 ? -8.413 2.210 -7.439 1.00 82.00 186 ARG A CA 1
ATOM 1458 C C . ARG A 1 186 ? -9.466 2.390 -6.348 1.00 82.00 186 ARG A C 1
ATOM 1460 O O . ARG A 1 186 ? -10.643 2.544 -6.680 1.00 82.00 186 ARG A O 1
ATOM 1467 N N . GLU A 1 187 ? -9.082 2.424 -5.073 1.00 81.25 187 GLU A N 1
ATOM 1468 C CA . GLU A 1 187 ? -10.035 2.719 -3.992 1.00 81.25 187 GLU A CA 1
ATOM 1469 C C . GLU A 1 187 ? -10.421 4.203 -3.979 1.00 81.25 187 GLU A C 1
ATOM 1471 O O . GLU A 1 187 ? -9.592 5.105 -4.132 1.00 81.25 187 GLU A O 1
ATOM 1476 N N . ARG A 1 188 ? -11.693 4.469 -3.684 1.00 82.31 188 ARG A N 1
ATOM 1477 C CA . ARG A 1 188 ? -12.202 5.779 -3.289 1.00 82.31 188 ARG A CA 1
ATOM 1478 C C . ARG A 1 188 ? -12.863 5.671 -1.927 1.00 82.31 188 ARG A C 1
ATOM 1480 O O . ARG A 1 188 ? -13.886 5.009 -1.773 1.00 82.31 188 ARG A O 1
ATOM 1487 N N . PHE A 1 189 ? -12.283 6.363 -0.953 1.00 77.62 189 PHE A N 1
ATOM 1488 C CA . PHE A 1 189 ? -12.784 6.397 0.414 1.00 77.62 189 PHE A CA 1
ATOM 1489 C C . PHE A 1 189 ? -13.634 7.640 0.678 1.00 77.62 189 PHE A C 1
ATOM 1491 O O . PHE A 1 189 ? -13.195 8.775 0.481 1.00 77.62 189 PHE A O 1
ATOM 1498 N N . TYR A 1 190 ? -14.847 7.416 1.170 1.00 75.25 190 TYR A N 1
ATOM 1499 C CA . TYR A 1 190 ? -15.770 8.437 1.645 1.00 75.25 190 TYR A CA 1
ATOM 1500 C C . TYR A 1 190 ? -15.711 8.444 3.166 1.00 75.25 190 TYR A C 1
ATOM 1502 O O . TYR A 1 190 ? -16.550 7.842 3.832 1.00 75.25 190 TYR A O 1
ATOM 1510 N N . MET A 1 191 ? -14.704 9.121 3.719 1.00 68.19 191 MET A N 1
ATOM 1511 C CA . MET A 1 191 ? -14.394 9.068 5.151 1.00 68.19 191 MET A CA 1
ATOM 1512 C C . MET A 1 191 ? -15.593 9.399 6.055 1.00 68.19 191 MET A C 1
ATOM 1514 O O . MET A 1 191 ? -15.838 8.701 7.031 1.00 68.19 191 MET A O 1
ATOM 1518 N N . ARG A 1 192 ? -16.416 10.389 5.678 1.00 66.69 192 ARG A N 1
ATOM 1519 C CA . ARG A 1 192 ? -17.648 10.752 6.410 1.00 66.69 192 ARG A CA 1
ATOM 1520 C C . ARG A 1 192 ? -18.748 9.686 6.383 1.00 66.69 192 ARG A C 1
ATOM 1522 O O . ARG A 1 192 ? -19.631 9.713 7.231 1.00 66.69 192 ARG A O 1
ATOM 1529 N N . GLU A 1 193 ? -18.730 8.802 5.390 1.00 70.00 193 GLU A N 1
ATOM 1530 C CA . GLU A 1 193 ? -19.723 7.740 5.192 1.00 70.00 193 GLU A CA 1
ATOM 1531 C C . GLU A 1 193 ? -19.198 6.368 5.645 1.00 70.00 193 GLU A C 1
ATOM 1533 O O . GLU A 1 193 ? -19.962 5.407 5.681 1.00 70.00 193 GLU A O 1
ATOM 1538 N N . GLY A 1 194 ? -17.899 6.250 5.956 1.00 67.69 194 GLY A N 1
ATOM 1539 C CA . GLY A 1 194 ? -17.241 4.972 6.238 1.00 67.69 194 GLY A CA 1
ATOM 1540 C C . GLY A 1 194 ? -17.236 3.998 5.050 1.00 67.69 194 GLY A C 1
ATOM 1541 O O . GLY A 1 194 ? -17.035 2.802 5.250 1.00 67.69 194 GLY A O 1
ATOM 1542 N N . ARG A 1 195 ? -17.482 4.475 3.817 1.00 76.38 195 ARG A N 1
ATOM 1543 C CA . ARG A 1 195 ? -17.586 3.635 2.609 1.00 76.38 195 ARG A CA 1
ATOM 1544 C C . ARG A 1 195 ? -16.316 3.696 1.767 1.00 76.38 195 ARG A C 1
ATOM 1546 O O . ARG A 1 195 ? -15.821 4.781 1.469 1.00 76.38 195 ARG A O 1
ATOM 1553 N N . VAL A 1 196 ? -15.864 2.534 1.303 1.00 81.62 196 VAL A N 1
ATOM 1554 C CA . VAL A 1 196 ? -14.895 2.391 0.209 1.00 81.62 196 VAL A CA 1
ATOM 1555 C C . VAL A 1 196 ? -15.607 1.796 -1.006 1.00 81.62 196 VAL A C 1
ATOM 1557 O O . VAL A 1 196 ? -16.437 0.902 -0.862 1.00 81.62 196 VAL A O 1
ATOM 1560 N N . GLU A 1 197 ? -15.294 2.297 -2.197 1.00 85.06 197 GLU A N 1
ATOM 1561 C CA . GLU A 1 197 ? -15.720 1.742 -3.489 1.00 85.06 197 GLU A CA 1
ATOM 1562 C C . GLU A 1 197 ? -14.550 1.786 -4.483 1.00 85.06 197 GLU A C 1
ATOM 1564 O O . GLU A 1 197 ? -13.588 2.520 -4.253 1.00 85.06 197 GLU A O 1
ATOM 1569 N N . CYS A 1 198 ? -14.626 1.045 -5.591 1.00 86.19 198 CYS A N 1
ATOM 1570 C CA . CYS A 1 198 ? -13.602 1.102 -6.637 1.00 86.19 198 CYS A CA 1
ATOM 1571 C C . CYS A 1 198 ? -13.980 2.048 -7.791 1.00 86.19 198 CYS A C 1
ATOM 1573 O O . CYS A 1 198 ? -15.151 2.208 -8.130 1.00 86.19 198 CYS A O 1
ATOM 1575 N N . THR A 1 199 ? -12.987 2.697 -8.405 1.00 80.25 199 THR A N 1
ATOM 1576 C CA . THR A 1 199 ? -13.180 3.876 -9.275 1.00 80.25 199 THR A CA 1
ATOM 1577 C C . THR A 1 199 ? -13.423 3.623 -10.771 1.00 80.25 199 THR A C 1
ATOM 1579 O O . THR A 1 199 ? -12.926 4.398 -11.591 1.00 80.25 199 THR A O 1
ATOM 1582 N N . CYS A 1 200 ? -14.197 2.608 -11.170 1.00 77.94 200 CYS A N 1
ATOM 1583 C CA . CYS A 1 200 ? -14.741 2.523 -12.538 1.00 77.94 200 CYS A CA 1
ATOM 1584 C C . CYS A 1 200 ? -15.808 1.435 -12.725 1.00 77.94 200 CYS A C 1
ATOM 1586 O O . CYS A 1 200 ? -15.928 0.515 -11.923 1.00 77.94 200 CYS A O 1
ATOM 1588 N N . GLU A 1 201 ? -16.540 1.535 -13.838 1.00 71.06 201 GLU A N 1
ATOM 1589 C CA . GLU A 1 201 ? -17.272 0.415 -14.438 1.00 71.06 201 GLU A CA 1
ATOM 1590 C C . GLU A 1 201 ? -16.293 -0.472 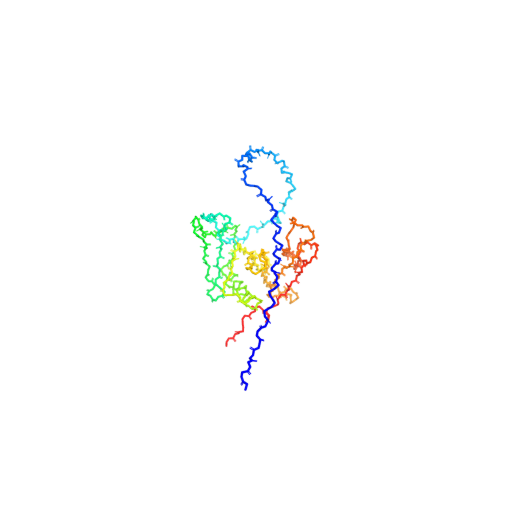-15.236 1.00 71.06 201 GLU A C 1
ATOM 1592 O O . GLU A 1 201 ? -15.322 0.032 -15.818 1.00 71.06 201 GLU A O 1
ATOM 1597 N N . GLY A 1 202 ? -16.522 -1.788 -15.209 1.00 79.69 202 GLY A N 1
ATOM 1598 C CA . GLY A 1 202 ? -15.693 -2.811 -15.852 1.00 79.69 202 GLY A CA 1
ATOM 1599 C C . GLY A 1 202 ? -15.549 -4.066 -14.990 1.00 79.69 202 GLY A C 1
ATOM 1600 O O . GLY A 1 202 ? -16.458 -4.421 -14.240 1.00 79.69 202 GLY A O 1
ATOM 1601 N N . SER A 1 203 ? -14.389 -4.728 -15.054 1.00 84.81 203 SER A N 1
ATOM 1602 C CA . SER A 1 203 ? -14.051 -5.893 -14.211 1.00 84.81 203 SER A CA 1
ATOM 1603 C C . SER A 1 203 ? -13.477 -5.517 -12.833 1.00 84.81 203 SER A C 1
ATOM 1605 O O . SER A 1 203 ? -12.943 -6.366 -12.124 1.00 84.81 203 SER A O 1
ATOM 1607 N N . CYS A 1 204 ? -13.566 -4.239 -12.471 1.00 84.94 204 CYS A N 1
ATOM 1608 C CA . CYS A 1 204 ? -13.003 -3.653 -11.264 1.00 84.94 204 CYS A CA 1
ATOM 1609 C C . CYS A 1 204 ? -13.753 -4.125 -10.003 1.00 84.94 204 CYS A C 1
ATOM 1611 O O . CYS A 1 204 ? -14.917 -3.779 -9.794 1.00 84.94 204 CYS A O 1
ATOM 1613 N N . SER A 1 205 ? -13.092 -4.925 -9.165 1.00 85.88 205 SER A N 1
ATOM 1614 C CA . SER A 1 205 ? -13.662 -5.553 -7.970 1.00 85.88 205 SER A CA 1
ATOM 1615 C C . SER A 1 205 ? -12.996 -5.064 -6.685 1.00 85.88 205 SER A C 1
ATOM 1617 O O . SER A 1 205 ? -11.793 -4.809 -6.642 1.00 85.88 205 SER A O 1
ATOM 1619 N N . LEU A 1 206 ? -13.801 -4.945 -5.624 1.00 88.06 206 LEU A N 1
ATOM 1620 C CA . LEU A 1 206 ? -13.346 -4.619 -4.274 1.00 88.06 206 LEU A CA 1
ATOM 1621 C C . LEU A 1 206 ? -13.196 -5.901 -3.452 1.00 88.06 206 LEU A C 1
ATOM 1623 O O . LEU A 1 206 ? -14.192 -6.579 -3.194 1.00 88.06 206 LEU A O 1
ATOM 1627 N N . THR A 1 207 ? -11.988 -6.171 -2.969 1.00 88.88 207 THR A N 1
ATOM 1628 C CA . THR A 1 207 ? -11.749 -7.122 -1.878 1.00 88.88 207 THR A CA 1
ATOM 1629 C C . THR A 1 207 ? -11.622 -6.354 -0.567 1.00 88.88 207 THR A C 1
ATOM 1631 O O . THR A 1 207 ? -10.964 -5.312 -0.506 1.00 88.88 207 THR A O 1
ATOM 1634 N N . VAL A 1 208 ? -12.259 -6.864 0.487 1.00 89.69 208 VAL A N 1
ATOM 1635 C CA . VAL A 1 208 ? -12.173 -6.331 1.851 1.00 89.69 208 VAL A CA 1
ATOM 1636 C C . VAL A 1 208 ? -11.607 -7.428 2.734 1.00 89.69 208 VAL A C 1
ATOM 1638 O O . VAL A 1 208 ? -12.173 -8.516 2.767 1.00 89.69 208 VAL A O 1
ATOM 1641 N N . TYR A 1 209 ? -10.522 -7.124 3.436 1.00 88.88 209 TYR A N 1
ATOM 1642 C CA . TYR A 1 209 ? -9.903 -7.997 4.422 1.00 88.88 209 TYR A CA 1
ATOM 1643 C C . TYR A 1 209 ? -10.169 -7.434 5.817 1.00 88.88 209 TYR A C 1
ATOM 1645 O O . TYR A 1 209 ? -9.928 -6.245 6.067 1.00 88.88 209 TYR A O 1
ATOM 1653 N N . GLU A 1 210 ? -10.679 -8.266 6.720 1.00 87.56 210 GLU A N 1
ATOM 1654 C CA . GLU A 1 210 ? -10.980 -7.857 8.099 1.00 87.56 210 GLU A CA 1
ATOM 1655 C C . GLU A 1 210 ? -9.795 -8.112 9.047 1.00 87.56 210 GLU A C 1
ATOM 1657 O O . GLU A 1 210 ? -8.843 -8.809 8.702 1.00 87.56 210 GLU A O 1
ATOM 1662 N N . GLU A 1 211 ? -9.833 -7.532 10.251 1.00 82.81 211 GLU A N 1
ATOM 1663 C CA . GLU A 1 211 ? -8.736 -7.557 11.236 1.00 82.81 211 GLU A CA 1
ATOM 1664 C C . GLU A 1 211 ? -8.176 -8.967 11.515 1.00 82.81 211 GLU A C 1
ATOM 1666 O O . GLU A 1 211 ? -6.960 -9.146 11.623 1.00 82.81 211 GLU A O 1
ATOM 1671 N N . GLU A 1 212 ? -9.052 -9.976 11.560 1.00 81.31 212 GLU A N 1
ATOM 1672 C CA . GLU A 1 212 ? -8.702 -11.391 11.766 1.00 81.31 212 GLU A CA 1
ATOM 1673 C C . GLU A 1 212 ? -7.905 -12.004 10.594 1.00 81.31 212 GLU A C 1
ATOM 1675 O O . GLU A 1 212 ? -7.196 -12.993 10.778 1.00 81.31 212 GLU A O 1
ATOM 1680 N N . GLU A 1 213 ? -7.987 -11.421 9.395 1.00 76.44 213 GLU A N 1
ATOM 1681 C CA . GLU A 1 213 ? -7.373 -11.930 8.159 1.00 76.44 213 GLU A CA 1
ATOM 1682 C C . GLU A 1 213 ? -6.060 -11.227 7.784 1.00 76.44 213 GLU A C 1
ATOM 1684 O O . GLU A 1 213 ? -5.293 -11.764 6.972 1.00 76.44 213 GLU A O 1
ATOM 1689 N N . ILE A 1 214 ? -5.825 -10.034 8.347 1.00 81.38 214 ILE A N 1
ATOM 1690 C CA . ILE A 1 214 ? -4.670 -9.152 8.084 1.00 81.38 214 ILE A CA 1
ATOM 1691 C C . ILE A 1 214 ? -3.663 -9.096 9.236 1.00 81.38 214 ILE A C 1
ATOM 1693 O O . ILE A 1 214 ? -2.541 -8.650 9.028 1.00 81.38 214 ILE A O 1
ATOM 1697 N N . THR A 1 215 ? -4.034 -9.552 10.434 1.00 77.44 215 THR A N 1
ATOM 1698 C CA . THR A 1 215 ? -3.115 -9.583 11.578 1.00 77.44 215 THR A CA 1
ATOM 1699 C C . THR A 1 215 ? -2.267 -10.863 11.535 1.00 77.44 215 THR A C 1
ATOM 1701 O O . THR A 1 215 ? -2.835 -11.956 11.428 1.00 77.44 215 THR A O 1
ATOM 1704 N N . PRO A 1 216 ? -0.927 -10.792 11.662 1.00 74.69 216 PRO A N 1
ATOM 1705 C CA . PRO A 1 216 ? -0.091 -11.984 11.784 1.00 74.69 216 PRO A CA 1
ATOM 1706 C C . PRO A 1 216 ? -0.493 -12.847 12.996 1.00 74.69 216 PRO A C 1
ATOM 1708 O O . PRO A 1 216 ? -0.806 -12.304 14.062 1.00 74.69 216 PRO A O 1
ATOM 1711 N N . PRO A 1 217 ? -0.454 -14.190 12.896 1.00 74.12 217 PRO A N 1
ATOM 1712 C CA . PRO A 1 217 ? -0.716 -15.051 14.043 1.00 74.12 217 PRO A CA 1
ATOM 1713 C C . PRO A 1 217 ? 0.321 -14.783 15.140 1.00 74.12 217 PRO A C 1
ATOM 1715 O O . PRO A 1 217 ? 1.527 -14.901 14.913 1.00 74.12 217 PRO A O 1
ATOM 1718 N N . ARG A 1 218 ? -0.151 -14.423 16.340 1.00 69.12 218 ARG A N 1
ATOM 1719 C CA . ARG A 1 218 ? 0.728 -14.217 17.500 1.00 69.12 218 ARG A CA 1
ATOM 1720 C C . ARG A 1 218 ? 1.394 -15.551 17.890 1.00 69.12 218 ARG A C 1
ATOM 1722 O O . ARG A 1 218 ? 0.682 -16.558 17.919 1.00 69.12 218 ARG A O 1
ATOM 1729 N N . PRO A 1 219 ? 2.712 -15.563 18.166 1.00 57.66 219 PRO A N 1
ATOM 1730 C CA . PRO A 1 219 ? 3.447 -16.764 18.571 1.00 57.66 219 PRO A CA 1
ATOM 1731 C C . PRO A 1 219 ? 3.084 -17.252 19.983 1.00 57.66 219 PRO A C 1
ATOM 1733 O O . PRO A 1 219 ? 2.647 -16.416 20.810 1.00 57.66 219 PRO A O 1
#

Foldseek 3Di:
DDDDDDDDDDDDDDDPDDDPDDDDDDDDDPPDPPPPPPPCPPPPPPPDPAFKKKWWKDDDAPDPPDDFWWKAFLVPRDTDTDDHDPIGIDIDRRHDYPVPVLVVVVSNLVSQVCCVPPVDRIWTWGMWMWGDDDQKTKIKTFTADPPVRDTWIKIWIAHPDPPPVLHAIKMKTKDDDAPDPVDDFYWDDPPVVSDIDTDHPDPIDIDMDGPVRRDPDDD

Radius of gyration: 25.85 Å; chains: 1; bounding box: 42×88×67 Å

pLDDT: mean 72.3, std 20.58, range [22.86, 94.25]